Protein AF-0000000069256849 (afdb_homodimer)

Sequence (268 aa):
GRTSGHSKGQEEYTGTVTGHYQWGEKPPNKKAEPSLGHSIKDYAWSDGKRHVSIYITLPGLDAAEDRDLKLSFESREVAFAAKLKGEMHIFEARQLLHDISAVQLVRKKKASQVVLKLRKQDDSVPWSSLISVAGRTSGHSKGQEEYTGTVTGHYQWGEKPPNKKAEPSLGHSIKDYAWSDGKRHVSIYITLPGLDAAEDRDLKLSFESREVAFAAKLKGEMHIFEARQLLHDISAVQLVRKKKASQVVLKLRKQDDSVPWSSLISVA

pLDDT: mean 76.02, std 28.34, range [22.17, 98.56]

Organism: Polarella glacialis (NCBI:txid89957)

Foldseek 3Di:
DDDDPPPPPPPPPPVPVPPDPPPDDPPPVPPPPPPQAAEQDDWDWDDDDQDIDIGGDDPQPVVFDPVQWDWDDFQQKIKIWGQGPNGIYIYIDGRHVGTDDDDDDDDDDDDDDDDDDDDDPDPVDDDPDPDDPD/DDPPPDPPPPPPPPVPVPPDPPPDDPPPVPPPPPPQAAEQDDWDWDDDDQDIDIGGDDPQPVVFDPVQWDWDDFQQKIKIWGQGPNGIYIYIDGRHVGTDDDDDDDDDDDDDDDDDDDDDPDPVDDDPDPDDPD

InterPro domains:
  IPR007052 CS domain [PF04969] (42-120)
  IPR007052 CS domain [PS51203] (38-131)
  IPR008978 HSP20-like chaperone [G3DSA:2.60.40.790] (37-133)
  IPR008978 HSP20-like chaperone [SSF49764] (42-131)
  IPR052289 Calcyclin-binding ubiquitin ligase bridge [PTHR13164] (29-133)

Secondary structure (DSSP, 8-state):
-----------------------------------SSEE---EEEEE-SSEEEEEEE-TTGGG--GGGEEEEEETTEEEEEEEETTEEEEEEEESBSS-EEEEEEEEE-PPPEEEEEEEES-TTS--S-SB---/-----------------------------------SSEE---EEEEE-SSEEEEEEE-TTGGG--GGGEEEEEETTEEEEEEEETTEEEEEEEESBSS-EEEEEEEEE-PPPEEEEEEEES-TTS--S-SB---

Structure (mmCIF, N/CA/C/O backbone):
data_AF-0000000069256849-model_v1
#
loop_
_entity.id
_entity.type
_entity.pdbx_description
1 polymer 'CS domain-containing protein'
#
loop_
_atom_site.group_PDB
_atom_site.id
_atom_site.type_symbol
_atom_site.label_atom_id
_atom_site.label_alt_id
_atom_site.label_comp_id
_atom_site.label_asym_id
_atom_site.label_entity_id
_atom_site.label_seq_id
_atom_site.pdbx_PDB_ins_code
_atom_site.Cartn_x
_atom_site.Cartn_y
_atom_site.Cartn_z
_atom_site.occupancy
_atom_site.B_iso_or_equiv
_atom_site.auth_seq_id
_atom_site.auth_comp_id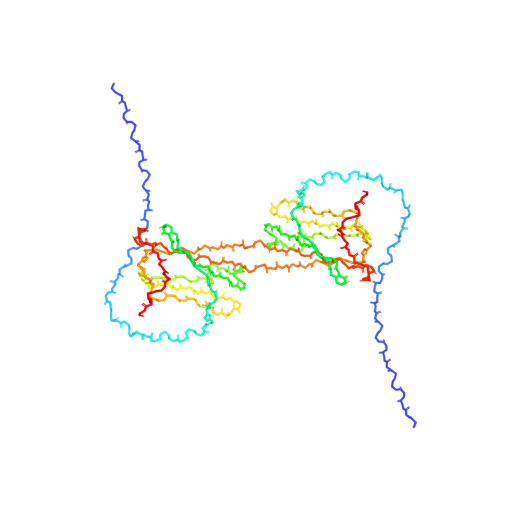
_atom_site.auth_asym_id
_atom_site.auth_atom_id
_atom_site.pdbx_PDB_model_num
ATOM 1 N N . GLY A 1 1 ? -54.688 -19.547 -31.578 1 22.17 1 GLY A N 1
ATOM 2 C CA . GLY A 1 1 ? -53.5 -20.234 -32 1 22.17 1 GLY A CA 1
ATOM 3 C C . GLY A 1 1 ? -52.219 -19.469 -31.703 1 22.17 1 GLY A C 1
ATOM 4 O O . GLY A 1 1 ? -51.938 -18.453 -32.344 1 22.17 1 GLY A O 1
ATOM 5 N N . ARG A 1 2 ? -51.688 -19.406 -30.438 1 29.75 2 ARG A N 1
ATOM 6 C CA . ARG A 1 2 ? -50.812 -18.422 -29.797 1 29.75 2 ARG 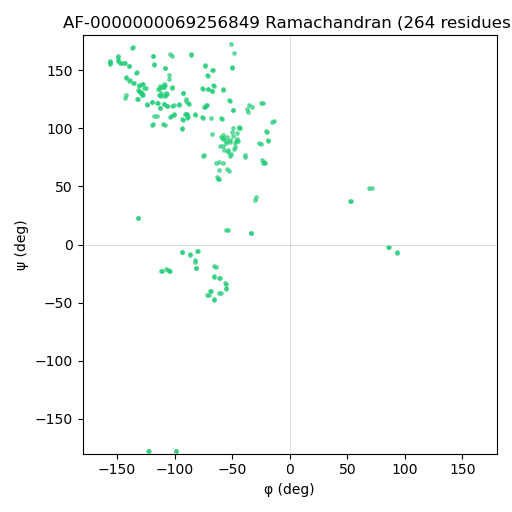A CA 1
ATOM 7 C C . ARG A 1 2 ? -49.406 -18.453 -30.406 1 29.75 2 ARG A C 1
ATOM 9 O O . ARG A 1 2 ? -48.812 -19.516 -30.547 1 29.75 2 ARG A O 1
ATOM 16 N N . THR A 1 3 ? -48.938 -17.453 -31.188 1 28.58 3 THR A N 1
ATOM 17 C CA . THR A 1 3 ? -47.719 -17.141 -31.906 1 28.58 3 THR A CA 1
ATOM 18 C C . THR A 1 3 ? -46.5 -17.297 -31 1 28.58 3 THR A C 1
ATOM 20 O O . THR A 1 3 ? -46.5 -16.781 -29.875 1 28.58 3 THR A O 1
ATOM 23 N N . SER A 1 4 ? -45.75 -18.453 -31 1 31.36 4 SER A N 1
ATOM 24 C CA . SER A 1 4 ? -44.594 -19 -30.297 1 31.36 4 SER A CA 1
ATOM 25 C C . SER A 1 4 ? -43.344 -18.125 -30.516 1 31.36 4 SER A C 1
ATOM 27 O O . SER A 1 4 ? -42.969 -17.844 -31.641 1 31.36 4 SER A O 1
ATOM 29 N N . GLY A 1 5 ? -43.094 -17.047 -29.75 1 28.02 5 GLY A N 1
ATOM 30 C CA . GLY A 1 5 ? -42.031 -16.062 -29.75 1 28.02 5 GLY A CA 1
ATOM 31 C C . GLY A 1 5 ? -40.656 -16.703 -29.719 1 28.02 5 GLY A C 1
ATOM 32 O O . GLY A 1 5 ? -40.344 -17.5 -28.828 1 28.02 5 GLY A O 1
ATOM 33 N N . HIS A 1 6 ? -40.062 -17 -30.828 1 31.55 6 HIS A N 1
ATOM 34 C CA . HIS A 1 6 ? -38.75 -17.625 -31.062 1 31.55 6 HIS A CA 1
ATOM 35 C C . HIS A 1 6 ? -37.656 -16.812 -30.422 1 31.55 6 HIS A C 1
ATOM 37 O O . HIS A 1 6 ? -37.5 -15.609 -30.672 1 31.55 6 HIS A O 1
ATOM 43 N N . SER A 1 7 ? -37.25 -17.047 -29.172 1 27.3 7 SER A N 1
ATOM 44 C CA . SER A 1 7 ? -36.219 -16.453 -28.359 1 27.3 7 SER A CA 1
ATOM 45 C C . SER A 1 7 ? -34.844 -16.578 -29.016 1 27.3 7 SER A C 1
ATOM 47 O O . SER A 1 7 ? -34.469 -17.672 -29.438 1 27.3 7 SER A O 1
ATOM 49 N N . LYS A 1 8 ? -34.375 -15.547 -29.781 1 26.97 8 LYS A N 1
ATOM 50 C CA . LYS A 1 8 ? -33.094 -15.406 -30.438 1 26.97 8 LYS A CA 1
ATOM 51 C C . LYS A 1 8 ? -31.953 -15.758 -29.469 1 26.97 8 LYS A C 1
ATOM 53 O O . LYS A 1 8 ? -31.797 -15.117 -28.438 1 26.97 8 LYS A O 1
ATOM 58 N N . GLY A 1 9 ? -31.5 -17.094 -29.312 1 24.05 9 GLY A N 1
ATOM 59 C CA . GLY A 1 9 ? -30.453 -17.672 -28.5 1 24.05 9 GLY A CA 1
ATOM 60 C C . GLY A 1 9 ? -29.094 -17.016 -28.734 1 24.05 9 GLY A C 1
ATOM 61 O O . GLY A 1 9 ? -28.703 -16.781 -29.875 1 24.05 9 GLY A O 1
ATOM 62 N N . GLN A 1 10 ? -28.703 -15.969 -27.938 1 26 10 GLN A N 1
ATOM 63 C CA . GLN A 1 10 ? -27.438 -15.242 -27.938 1 26 10 GLN A CA 1
ATOM 64 C C . GLN A 1 10 ? -26.25 -16.203 -27.984 1 26 10 GLN A C 1
ATOM 66 O O . GLN A 1 10 ? -26.141 -17.109 -27.141 1 26 10 GLN A O 1
ATOM 71 N N . GLU A 1 11 ? -25.734 -16.625 -29.156 1 25.55 11 GLU A N 1
ATOM 72 C CA . GLU A 1 11 ? -24.562 -17.438 -29.469 1 25.55 11 GLU A CA 1
ATOM 73 C C . GLU A 1 11 ? -23.328 -16.953 -28.719 1 25.55 11 GLU A C 1
ATOM 75 O O . GLU A 1 11 ? -22.938 -15.781 -28.828 1 25.55 11 GLU A O 1
ATOM 80 N N . GLU A 1 12 ? -23.094 -17.328 -27.422 1 24.45 12 GLU A N 1
ATOM 81 C CA . GLU A 1 12 ? -21.938 -17.125 -26.562 1 24.45 12 GLU A CA 1
ATOM 82 C C . GLU A 1 12 ? -20.656 -17.625 -27.234 1 24.45 12 GLU A C 1
ATOM 84 O O . GLU A 1 12 ? -20.562 -18.797 -27.594 1 24.45 12 GLU A O 1
ATOM 89 N N . TYR A 1 13 ? -20.047 -16.844 -28.172 1 24.72 13 TYR A N 1
ATOM 90 C CA . TYR A 1 13 ? -18.797 -17.188 -28.844 1 24.72 13 TYR A CA 1
ATOM 91 C C . TYR A 1 13 ? -17.719 -17.578 -27.828 1 24.72 13 TYR A C 1
ATOM 93 O O . TYR A 1 13 ? -17.359 -16.781 -26.953 1 24.72 13 TYR A O 1
ATOM 101 N N . THR A 1 14 ? -17.656 -18.812 -27.188 1 27.95 14 THR A N 1
ATOM 102 C CA . THR A 1 14 ? -16.656 -19.406 -26.328 1 27.95 14 THR A CA 1
ATOM 103 C C . THR A 1 14 ? -15.344 -19.609 -27.078 1 27.95 14 THR A C 1
ATOM 105 O O . THR A 1 14 ? -15.281 -20.391 -28.031 1 27.95 14 THR A O 1
ATOM 108 N N . GLY A 1 15 ? -14.594 -18.547 -27.422 1 25.25 15 GLY A N 1
ATOM 109 C CA . GLY A 1 15 ? -13.336 -18.672 -28.141 1 25.25 15 GLY A CA 1
ATOM 110 C C . GLY A 1 15 ? -12.359 -19.625 -27.484 1 25.25 15 GLY A C 1
ATOM 111 O O . GLY A 1 15 ? -11.75 -19.281 -26.469 1 25.25 15 GLY A O 1
ATOM 112 N N . THR A 1 16 ? -12.633 -20.922 -27.359 1 24.75 16 THR A N 1
ATOM 113 C CA . THR A 1 16 ? -11.758 -21.984 -26.859 1 24.75 16 THR A CA 1
ATOM 114 C C . THR A 1 16 ? -10.5 -22.078 -27.719 1 24.75 16 THR A C 1
ATOM 116 O O . THR A 1 16 ? -10.586 -22.219 -28.938 1 24.75 16 THR A O 1
ATOM 119 N N . VAL A 1 17 ? -9.367 -21.406 -27.422 1 24.19 17 VAL A N 1
ATOM 120 C CA . VAL A 1 17 ? -8.094 -21.484 -28.125 1 24.19 17 VAL A CA 1
ATOM 121 C C . VAL A 1 17 ? -7.598 -22.938 -28.141 1 24.19 17 VAL A C 1
ATOM 123 O O . VAL A 1 17 ? -7.41 -23.547 -27.094 1 24.19 17 VAL A O 1
ATOM 126 N N . THR A 1 18 ? -8.008 -23.828 -28.969 1 26.17 18 THR A N 1
ATOM 127 C CA . THR A 1 18 ? -7.617 -25.219 -29.219 1 26.17 18 THR A CA 1
ATOM 128 C C . THR A 1 18 ? -6.16 -25.297 -29.672 1 26.17 18 THR A C 1
ATOM 130 O O . THR A 1 18 ? -5.84 -24.953 -30.812 1 26.17 18 THR A O 1
ATOM 133 N N . GLY A 1 19 ? -5.168 -24.828 -29 1 25.45 19 GLY A N 1
ATOM 134 C CA . GLY A 1 19 ? -3.801 -24.969 -29.469 1 25.45 19 GLY A CA 1
ATOM 135 C C . GLY A 1 19 ? -3.377 -26.406 -29.672 1 25.45 19 GLY A C 1
ATOM 136 O O . GLY A 1 19 ? -3.865 -27.297 -28.969 1 25.45 19 GLY A O 1
ATOM 137 N N . HIS A 1 20 ? -3.24 -26.844 -30.891 1 26.45 20 HIS A N 1
ATOM 138 C CA . HIS A 1 20 ? -2.723 -28.125 -31.344 1 26.45 20 HIS A CA 1
ATOM 139 C C . HIS A 1 20 ? -1.445 -28.5 -30.609 1 26.45 20 HIS A C 1
ATOM 141 O O . HIS A 1 20 ? -0.511 -27.703 -30.516 1 26.45 20 HIS A O 1
ATOM 147 N N . TYR A 1 21 ? -1.547 -29.328 -29.516 1 28.06 21 TYR A N 1
ATOM 148 C CA . TYR A 1 21 ? -0.463 -29.906 -28.734 1 28.06 21 TYR A CA 1
ATOM 149 C C . TYR A 1 21 ? 0.409 -30.812 -29.594 1 28.06 21 TYR A C 1
ATOM 151 O O . TYR A 1 21 ? -0.038 -31.875 -30.031 1 28.06 21 TYR A O 1
ATOM 159 N N . GLN A 1 22 ? 1.134 -30.359 -30.625 1 28.83 22 GLN A N 1
ATOM 160 C CA . GLN A 1 22 ? 2.119 -31.25 -31.25 1 28.83 22 GLN A CA 1
ATOM 161 C C . GLN A 1 22 ? 3.008 -31.891 -30.188 1 28.83 22 GLN A C 1
ATOM 163 O O . GLN A 1 22 ? 3.436 -31.234 -29.234 1 28.83 22 GLN A O 1
ATOM 168 N N . TRP A 1 23 ? 3.016 -33.188 -29.969 1 31.94 23 TRP A N 1
ATOM 169 C CA . TRP A 1 23 ? 3.721 -34.188 -29.141 1 31.94 23 TRP A CA 1
ATOM 170 C C . TRP A 1 23 ? 5.23 -34.062 -29.344 1 31.94 23 TRP A C 1
ATOM 172 O O . TRP A 1 23 ? 5.965 -35.031 -29.094 1 31.94 23 TRP A O 1
ATOM 182 N N . GLY A 1 24 ? 5.828 -33 -29.969 1 30.67 24 GLY A N 1
ATOM 183 C CA . GLY A 1 24 ? 7.227 -33.031 -30.359 1 30.67 24 GLY A CA 1
ATOM 184 C C . GLY A 1 24 ? 8.156 -33.438 -29.234 1 30.67 24 GLY A C 1
ATOM 185 O O . GLY A 1 24 ? 7.734 -33.531 -28.078 1 30.67 24 GLY A O 1
ATOM 186 N N . GLU A 1 25 ? 9.516 -33.656 -29.578 1 36.19 25 GLU A N 1
ATOM 187 C CA . GLU A 1 25 ? 10.734 -34.031 -28.875 1 36.19 25 GLU A CA 1
ATOM 188 C C . GLU A 1 25 ? 10.797 -33.406 -27.484 1 36.19 25 GLU A C 1
ATOM 190 O O . GLU A 1 25 ? 10.32 -32.281 -27.281 1 36.19 25 GLU A O 1
ATOM 195 N N . LYS A 1 26 ? 10.789 -34.25 -26.5 1 34.41 26 LYS A N 1
ATOM 196 C CA . LYS A 1 26 ? 10.852 -33.812 -25.109 1 34.41 26 LYS A CA 1
ATOM 197 C C . LYS A 1 26 ? 11.82 -32.625 -24.953 1 34.41 26 LYS A C 1
ATOM 199 O O . LYS A 1 26 ? 13.008 -32.75 -25.266 1 34.41 26 LYS A O 1
ATOM 204 N N . PRO A 1 27 ? 11.602 -31.453 -25.281 1 35.16 27 PRO A N 1
ATOM 205 C CA . PRO A 1 27 ? 12.727 -30.531 -25.125 1 35.16 27 PRO A CA 1
ATOM 206 C C . PRO A 1 27 ? 13.586 -30.859 -23.906 1 35.16 27 PRO A C 1
ATOM 208 O O . PRO A 1 27 ? 13.094 -31.422 -22.922 1 35.16 27 PRO A O 1
ATOM 211 N N . PRO A 1 28 ? 14.961 -31.172 -24.078 1 35.31 28 PRO A N 1
ATOM 212 C CA . PRO A 1 28 ? 15.82 -31.359 -22.906 1 35.31 28 PRO A CA 1
ATOM 213 C C . PRO A 1 28 ? 15.312 -30.625 -21.688 1 35.31 28 PRO A C 1
ATOM 215 O O . PRO A 1 28 ? 14.586 -29.625 -21.812 1 35.31 28 PRO A O 1
ATOM 218 N N . ASN A 1 29 ? 15.039 -31.266 -20.578 1 36.91 29 ASN A N 1
ATOM 219 C CA . ASN A 1 29 ? 14.883 -30.594 -19.297 1 36.91 29 ASN A CA 1
ATOM 220 C C . ASN A 1 29 ? 15.734 -29.328 -19.219 1 36.91 29 ASN A C 1
ATOM 222 O O . ASN A 1 29 ? 16.938 -29.406 -18.984 1 36.91 29 ASN A O 1
ATOM 226 N N . LYS A 1 30 ? 15.891 -28.531 -20.25 1 34.09 30 LYS A N 1
ATOM 227 C CA . LYS A 1 30 ? 16.734 -27.359 -20.125 1 34.09 30 LYS A CA 1
ATOM 228 C C . LYS A 1 30 ? 16.797 -26.875 -18.672 1 34.09 30 LYS A C 1
ATOM 230 O O . LYS A 1 30 ? 15.766 -26.641 -18.047 1 34.09 30 LYS A O 1
ATOM 235 N N . LYS A 1 31 ? 17.734 -27.422 -17.859 1 36.34 31 LYS A N 1
ATOM 236 C CA . LYS A 1 31 ? 18.094 -26.75 -16.609 1 36.34 31 LYS A CA 1
ATOM 237 C C . LYS A 1 31 ? 17.672 -25.281 -16.641 1 36.34 31 LYS A C 1
ATOM 239 O O . LYS A 1 31 ? 18 -24.547 -17.578 1 36.34 31 LYS A O 1
ATOM 244 N N . ALA A 1 32 ? 16.469 -24.984 -16.219 1 37.84 32 ALA A N 1
ATOM 245 C CA . ALA A 1 32 ? 16.078 -23.578 -16.141 1 37.84 32 ALA A CA 1
ATOM 246 C C . ALA A 1 32 ? 17.312 -22.672 -16.031 1 37.84 32 ALA A C 1
ATOM 248 O O . ALA A 1 32 ? 18.172 -22.875 -15.156 1 37.84 32 ALA A O 1
ATOM 249 N N . GLU A 1 33 ? 18.156 -22.5 -17.078 1 40.03 33 GLU A N 1
ATOM 250 C CA . GLU A 1 33 ? 19.156 -21.453 -16.938 1 40.03 33 GLU A CA 1
ATOM 251 C C . GLU A 1 33 ? 18.828 -20.531 -15.766 1 40.03 33 GLU A C 1
ATOM 253 O O . GLU A 1 33 ? 17.656 -20.203 -15.539 1 40.03 33 GLU A O 1
ATOM 258 N N . PRO A 1 34 ? 19.531 -20.562 -14.586 1 43.31 34 PRO A N 1
ATOM 259 C CA . PRO A 1 34 ? 19.266 -19.594 -13.523 1 43.31 34 PRO A CA 1
ATOM 260 C C . PRO A 1 34 ? 18.594 -18.328 -14.047 1 43.31 34 PRO A C 1
ATOM 262 O O . PRO A 1 34 ? 19.109 -17.688 -14.977 1 43.31 34 PRO A O 1
ATOM 265 N N . SER A 1 35 ? 17.375 -18.375 -14.453 1 50.88 35 SER A N 1
ATOM 266 C CA . SER A 1 35 ? 16.734 -17.109 -14.805 1 50.88 35 SER A CA 1
ATOM 267 C C . SER A 1 35 ? 17.453 -15.938 -14.156 1 50.88 35 SER A C 1
ATOM 269 O O . SER A 1 35 ? 17.812 -15.992 -12.977 1 50.88 35 SER A O 1
ATOM 271 N N . LEU A 1 36 ? 18.328 -15.273 -14.852 1 64.88 36 LEU A N 1
ATOM 272 C CA . LEU A 1 36 ? 19.047 -14.039 -14.555 1 64.88 36 LEU A CA 1
ATOM 273 C C . LEU A 1 36 ? 18.188 -13.094 -13.727 1 64.88 36 LEU A C 1
ATOM 275 O O . LEU A 1 36 ? 18.594 -11.961 -13.445 1 64.88 36 LEU A O 1
ATOM 279 N N . GLY A 1 37 ? 17.047 -13.672 -13.273 1 82.69 37 GLY A N 1
ATOM 280 C CA . GLY A 1 37 ? 16.234 -12.758 -12.492 1 82.69 37 GLY A CA 1
ATOM 281 C C . GLY A 1 37 ? 16.312 -13.008 -11 1 82.69 37 GLY A C 1
ATOM 282 O O . GLY A 1 37 ? 17.047 -13.906 -10.555 1 82.69 37 GLY A O 1
ATOM 283 N N . HIS A 1 38 ? 15.898 -12.094 -10.195 1 91.81 38 HIS A N 1
ATOM 284 C CA . HIS A 1 38 ? 15.836 -12.195 -8.742 1 91.81 38 HIS A CA 1
ATOM 285 C C . HIS A 1 38 ? 14.672 -13.078 -8.305 1 91.81 38 HIS A C 1
ATOM 287 O O . HIS A 1 38 ? 13.523 -12.828 -8.672 1 91.81 38 HIS A O 1
ATOM 293 N N . SER A 1 39 ? 15.047 -14.164 -7.629 1 93.62 39 SER A N 1
ATOM 294 C CA . SER A 1 39 ? 13.992 -15.031 -7.117 1 93.62 39 SER A CA 1
ATOM 295 C C . SER A 1 39 ? 13.195 -14.352 -6.012 1 93.62 39 SER A C 1
ATOM 297 O O . SER A 1 39 ? 13.773 -13.719 -5.125 1 93.62 39 SER A O 1
ATOM 299 N N . ILE A 1 40 ? 11.914 -14.422 -6.109 1 94.25 40 ILE A N 1
ATOM 300 C CA . ILE A 1 40 ? 11.023 -13.914 -5.066 1 94.25 40 ILE A CA 1
ATOM 301 C C . ILE A 1 40 ? 10.883 -14.953 -3.961 1 94.25 40 ILE A C 1
ATOM 303 O O . ILE A 1 40 ? 10.312 -16.031 -4.176 1 94.25 40 ILE A O 1
ATOM 307 N N . LYS A 1 41 ? 11.414 -14.594 -2.861 1 91.44 41 LYS A N 1
ATOM 308 C CA . LYS A 1 41 ? 11.383 -15.539 -1.75 1 91.44 41 LYS A CA 1
ATOM 309 C C . LYS A 1 41 ? 10.352 -15.133 -0.705 1 91.44 41 LYS A C 1
ATOM 311 O O . LYS A 1 41 ? 9.922 -15.953 0.107 1 91.44 41 LYS A O 1
ATOM 316 N N . ASP A 1 42 ? 10.023 -13.875 -0.701 1 91.19 42 ASP A N 1
ATOM 317 C CA . ASP A 1 42 ? 9.062 -13.375 0.277 1 91.19 42 ASP A CA 1
ATOM 318 C C . ASP A 1 42 ? 7.645 -13.383 -0.29 1 91.19 42 ASP A C 1
ATOM 320 O O . ASP A 1 42 ? 7.293 -12.523 -1.104 1 91.19 42 ASP A O 1
ATOM 324 N N . TYR A 1 43 ? 6.941 -14.414 0.094 1 95.94 43 TYR A N 1
ATOM 325 C CA . TYR A 1 43 ? 5.539 -14.539 -0.282 1 95.94 43 TYR A CA 1
ATOM 326 C C . TYR A 1 43 ? 4.738 -15.227 0.82 1 95.94 43 TYR A C 1
ATOM 328 O O . TYR A 1 43 ? 5.309 -15.906 1.679 1 95.94 43 TYR A O 1
ATOM 336 N N . ALA A 1 44 ? 3.463 -14.977 0.822 1 96.06 44 ALA A N 1
ATOM 337 C CA . ALA A 1 44 ? 2.512 -15.68 1.679 1 96.06 44 ALA A CA 1
ATOM 338 C C . ALA A 1 44 ? 1.471 -16.422 0.848 1 96.06 44 ALA A C 1
ATOM 340 O O . ALA A 1 44 ? 1.336 -16.188 -0.354 1 96.06 44 ALA A O 1
ATOM 341 N N . TRP A 1 45 ? 0.798 -17.344 1.443 1 97.5 45 TRP A N 1
ATOM 342 C CA . TRP A 1 45 ? -0.271 -18.031 0.724 1 97.5 45 TRP A CA 1
ATOM 343 C C . TRP A 1 45 ? -1.38 -18.469 1.678 1 97.5 45 TRP A C 1
ATOM 345 O O . TRP A 1 45 ? -1.168 -18.547 2.891 1 97.5 45 TRP A O 1
ATOM 355 N N . SER A 1 46 ? -2.518 -18.734 1.112 1 97.88 46 SER A N 1
ATOM 356 C CA . SER A 1 46 ? -3.654 -19.25 1.874 1 97.88 46 SER A CA 1
ATOM 357 C C . SER A 1 46 ? -4.449 -20.266 1.069 1 97.88 46 SER A C 1
ATOM 359 O O . SER A 1 46 ? -4.383 -20.281 -0.162 1 97.88 46 SER A O 1
ATOM 361 N N . ASP A 1 47 ? -5.152 -21.125 1.794 1 97.81 47 ASP A N 1
ATOM 362 C CA . ASP A 1 47 ? -6.027 -22.141 1.208 1 97.81 47 ASP A CA 1
ATOM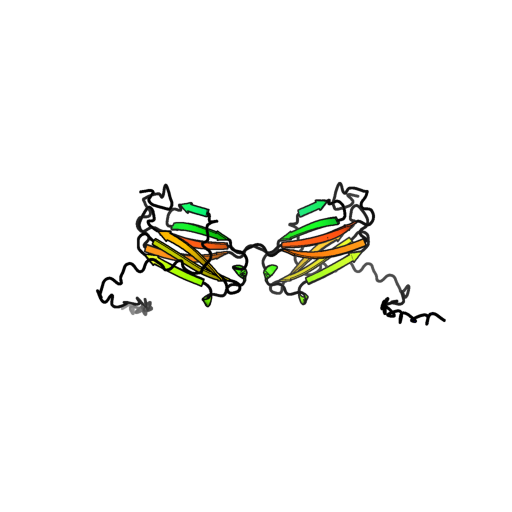 363 C C . ASP A 1 47 ? -7.492 -21.734 1.328 1 97.81 47 ASP A C 1
ATOM 365 O O . ASP A 1 47 ? -8.055 -21.734 2.426 1 97.81 47 ASP A O 1
ATOM 369 N N . GLY A 1 48 ? -8.039 -21.438 0.19 1 97.31 48 GL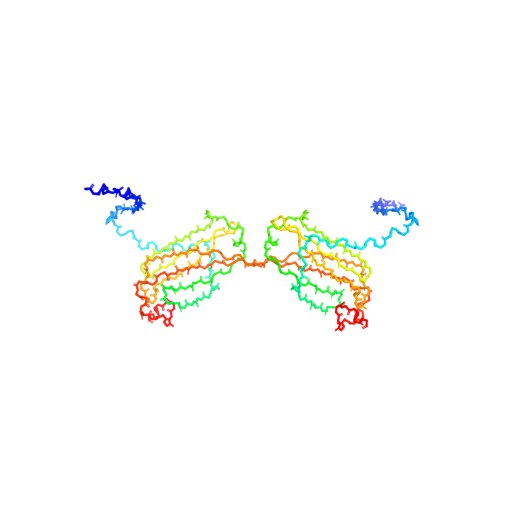Y A N 1
ATOM 370 C CA . GLY A 1 48 ? -9.477 -21.188 0.148 1 97.31 48 GLY A CA 1
ATOM 371 C C . GLY A 1 48 ? -10.273 -22.391 -0.321 1 97.31 48 GLY A C 1
ATOM 372 O O . GLY A 1 48 ? -9.703 -23.453 -0.599 1 97.31 48 GLY A O 1
ATOM 373 N N . LYS A 1 49 ? -11.602 -22.125 -0.407 1 96.62 49 LYS A N 1
ATOM 374 C CA . LYS A 1 49 ? -12.477 -23.203 -0.835 1 96.62 49 LYS A CA 1
ATOM 375 C C . LYS A 1 49 ? -12.203 -23.609 -2.281 1 96.62 49 LYS A C 1
ATOM 377 O O . LYS A 1 49 ? -11.969 -24.781 -2.576 1 96.62 49 LYS A O 1
ATOM 382 N N . ARG A 1 50 ? -12.117 -22.594 -3.193 1 97.94 50 ARG A N 1
ATOM 383 C CA . ARG A 1 50 ? -12 -22.875 -4.621 1 97.94 50 ARG A CA 1
ATOM 384 C C . ARG A 1 50 ? -10.586 -22.609 -5.121 1 97.94 50 ARG A C 1
ATOM 386 O O . ARG A 1 50 ? -10.18 -23.125 -6.168 1 97.94 50 ARG A O 1
ATOM 393 N N . HIS A 1 51 ? -9.906 -21.766 -4.344 1 98.5 51 HIS A N 1
ATOM 394 C CA . HIS A 1 51 ? -8.594 -21.328 -4.812 1 98.5 51 HIS A CA 1
ATOM 395 C C . HIS A 1 51 ? -7.551 -21.438 -3.705 1 98.5 51 HIS A C 1
ATOM 397 O O . HIS A 1 51 ? -7.871 -21.281 -2.523 1 98.5 51 HIS A O 1
ATOM 403 N N . VAL A 1 52 ? -6.324 -21.719 -4.148 1 98.5 52 VAL A N 1
ATOM 404 C CA . VAL A 1 52 ? -5.145 -21.359 -3.363 1 98.5 52 VAL A CA 1
ATOM 405 C C . VAL A 1 52 ? -4.629 -19.984 -3.795 1 98.5 52 VAL A C 1
ATOM 407 O O . VAL A 1 52 ? -4.457 -19.734 -4.988 1 98.5 52 VAL A O 1
ATOM 410 N N . SER A 1 53 ? -4.398 -19.125 -2.832 1 98.25 53 SER A N 1
ATOM 411 C CA . SER A 1 53 ? -3.959 -17.766 -3.164 1 98.25 53 SER A CA 1
ATOM 412 C C . SER A 1 53 ? -2.527 -17.531 -2.699 1 98.25 53 SER A C 1
ATOM 414 O O . SER A 1 53 ? -2.191 -17.781 -1.543 1 98.25 53 SER A O 1
ATOM 416 N N . ILE A 1 54 ? -1.689 -17.047 -3.633 1 98.25 54 ILE A N 1
ATOM 417 C CA . ILE A 1 54 ? -0.319 -16.656 -3.32 1 98.25 54 ILE A CA 1
ATOM 418 C C . ILE A 1 54 ? -0.192 -15.141 -3.377 1 98.25 54 ILE A C 1
ATOM 420 O O . ILE A 1 54 ? -0.571 -14.516 -4.371 1 98.25 54 ILE A O 1
ATOM 424 N N . TYR A 1 55 ? 0.352 -14.641 -2.301 1 96.31 55 TYR A N 1
ATOM 425 C CA . TYR A 1 55 ? 0.482 -13.195 -2.16 1 96.31 55 TYR A CA 1
ATOM 426 C C . TYR A 1 55 ? 1.931 -12.758 -2.336 1 96.31 55 TYR A C 1
ATOM 428 O O . TYR A 1 55 ? 2.807 -13.164 -1.568 1 96.31 55 TYR A O 1
ATOM 436 N N . ILE A 1 56 ? 2.104 -11.914 -3.377 1 94.88 56 ILE A N 1
ATOM 437 C CA . ILE A 1 56 ? 3.443 -11.414 -3.66 1 94.88 56 ILE A CA 1
ATOM 438 C C . ILE A 1 56 ? 3.453 -9.891 -3.559 1 94.88 56 ILE A C 1
ATOM 440 O O . ILE A 1 56 ? 2.652 -9.211 -4.211 1 94.88 56 ILE A O 1
ATOM 444 N N . THR A 1 57 ? 4.277 -9.438 -2.729 1 89.81 57 THR A N 1
ATOM 445 C CA . THR A 1 57 ? 4.469 -7.996 -2.576 1 89.81 57 THR A CA 1
ATOM 446 C C . THR A 1 57 ? 5.859 -7.586 -3.051 1 89.81 57 THR A C 1
ATOM 448 O O . THR A 1 57 ? 6.867 -8.07 -2.527 1 89.81 57 THR A O 1
ATOM 451 N N . LEU A 1 58 ? 5.887 -6.758 -4.082 1 84.44 58 LEU A N 1
ATOM 452 C CA . LEU A 1 58 ? 7.152 -6.277 -4.629 1 84.44 58 LEU A CA 1
ATOM 453 C C . LEU A 1 58 ? 7.133 -4.762 -4.793 1 84.44 58 LEU A C 1
ATOM 455 O O . LEU A 1 58 ? 6.141 -4.195 -5.262 1 84.44 58 LEU A O 1
ATOM 459 N N . PRO A 1 59 ? 8.188 -4.23 -4.41 1 80.12 59 PRO A N 1
ATOM 460 C CA . PRO A 1 59 ? 8.281 -2.809 -4.758 1 80.12 59 PRO A CA 1
ATOM 461 C C . PRO A 1 59 ? 8.172 -2.561 -6.262 1 80.12 59 PRO A C 1
ATOM 463 O O . PRO A 1 59 ? 8.727 -3.326 -7.059 1 80.12 59 PRO A O 1
ATOM 466 N N . GLY A 1 60 ? 7.359 -1.58 -6.711 1 78.38 60 GLY A N 1
ATOM 467 C CA . GLY A 1 60 ? 7.277 -1.194 -8.109 1 78.38 60 GLY A CA 1
ATOM 468 C C . GLY A 1 60 ? 6.18 -1.913 -8.867 1 78.38 60 GLY A C 1
ATOM 469 O O . GLY A 1 60 ? 5.887 -1.579 -10.016 1 78.38 60 GLY A O 1
ATOM 470 N N . LEU A 1 61 ? 5.566 -2.861 -8.188 1 84.56 61 LEU A N 1
ATOM 471 C CA . LEU A 1 61 ? 4.516 -3.621 -8.852 1 84.56 61 LEU A CA 1
ATOM 472 C C . LEU A 1 61 ? 3.375 -2.707 -9.281 1 84.56 61 LEU A C 1
ATOM 474 O O . LEU A 1 61 ? 2.723 -2.959 -10.297 1 84.56 61 LEU A O 1
ATOM 478 N N . ASP A 1 62 ? 3.254 -1.705 -8.547 1 76.75 62 ASP A N 1
ATOM 479 C CA . ASP A 1 62 ? 2.172 -0.771 -8.836 1 76.75 62 ASP A CA 1
ATOM 480 C C . ASP A 1 62 ? 2.389 -0.081 -10.18 1 76.75 62 ASP A C 1
ATOM 482 O O . ASP A 1 62 ? 1.428 0.287 -10.859 1 76.75 62 ASP A O 1
ATOM 486 N N . ALA A 1 63 ? 3.582 0.029 -10.539 1 75.94 63 ALA A N 1
ATOM 487 C CA . ALA A 1 63 ? 3.912 0.748 -11.766 1 75.94 63 ALA A CA 1
ATOM 488 C C . ALA A 1 63 ? 4.016 -0.209 -12.945 1 75.94 63 ALA A C 1
ATOM 490 O O . ALA A 1 63 ? 4.145 0.226 -14.094 1 75.94 63 ALA A O 1
ATOM 491 N N . ALA A 1 64 ? 3.924 -1.482 -12.664 1 84.44 64 ALA A N 1
ATOM 492 C CA . ALA A 1 64 ? 4.117 -2.469 -13.719 1 84.44 64 ALA A CA 1
ATOM 493 C C . ALA A 1 64 ? 2.939 -2.471 -14.695 1 84.44 64 ALA A C 1
ATOM 495 O O . ALA A 1 64 ? 1.786 -2.336 -14.281 1 84.44 64 ALA A O 1
ATOM 496 N N . GLU A 1 65 ? 3.234 -2.477 -15.906 1 88.12 65 GLU A N 1
ATOM 497 C CA . GLU A 1 65 ? 2.209 -2.682 -16.922 1 88.12 65 GLU A CA 1
ATOM 498 C C . GLU A 1 65 ? 1.969 -4.168 -17.172 1 88.12 65 GLU A C 1
ATOM 500 O O . GLU A 1 65 ? 2.783 -5.008 -16.797 1 88.12 65 GLU A O 1
ATOM 505 N N . ASP A 1 66 ? 0.82 -4.488 -17.828 1 88.12 66 ASP A N 1
ATOM 506 C CA . ASP A 1 66 ? 0.479 -5.879 -18.094 1 88.12 66 ASP A CA 1
ATOM 507 C C . ASP A 1 66 ? 1.601 -6.582 -18.859 1 88.12 66 ASP A C 1
ATOM 509 O O . ASP A 1 66 ? 1.862 -7.766 -18.625 1 88.12 66 ASP A O 1
ATOM 513 N N . ARG A 1 67 ? 2.176 -5.867 -19.719 1 92.81 67 ARG A N 1
ATOM 514 C CA . ARG A 1 67 ? 3.227 -6.465 -20.531 1 92.81 67 ARG A CA 1
ATOM 515 C C . ARG A 1 67 ? 4.43 -6.852 -19.688 1 92.81 67 ARG A C 1
ATOM 517 O O . ARG A 1 67 ? 5.27 -7.645 -20.109 1 92.81 67 ARG A O 1
ATOM 524 N N . ASP A 1 68 ? 4.547 -6.273 -18.469 1 94 68 ASP A N 1
ATOM 525 C CA . ASP A 1 68 ? 5.684 -6.52 -17.578 1 94 68 ASP A CA 1
ATOM 526 C C . ASP A 1 68 ? 5.449 -7.762 -16.719 1 94 68 ASP A C 1
ATOM 528 O O . ASP A 1 68 ? 6.348 -8.195 -16 1 94 68 ASP A O 1
ATOM 532 N N . LEU A 1 69 ? 4.25 -8.273 -16.797 1 95.19 69 LEU A N 1
ATOM 533 C CA . LEU A 1 69 ? 3.859 -9.398 -15.945 1 95.19 69 LEU A CA 1
ATOM 534 C C . LEU A 1 69 ? 3.617 -10.641 -16.781 1 95.19 69 LEU A C 1
ATOM 536 O O . LEU A 1 69 ? 2.947 -10.578 -17.828 1 95.19 69 LEU A O 1
ATOM 540 N N . LYS A 1 70 ? 4.219 -11.703 -16.406 1 95.38 70 LYS A N 1
ATOM 541 C CA . LYS A 1 70 ? 4.02 -12.984 -17.062 1 95.38 70 LYS A CA 1
ATOM 542 C C . LYS A 1 70 ? 3.6 -14.062 -16.078 1 95.38 70 LYS A C 1
ATOM 544 O O . LYS A 1 70 ? 4.145 -14.148 -14.969 1 95.38 70 LYS A O 1
ATOM 549 N N . LEU A 1 71 ? 2.623 -14.805 -16.469 1 97.12 71 LEU A N 1
ATOM 550 C CA . LEU A 1 71 ? 2.088 -15.891 -15.656 1 97.12 71 LEU A CA 1
ATOM 551 C C . LEU A 1 71 ? 2.014 -17.188 -16.469 1 97.12 71 LEU A C 1
ATOM 553 O O . LEU A 1 71 ? 1.609 -17.172 -17.625 1 97.12 71 LEU A O 1
ATOM 557 N N . SER A 1 72 ? 2.514 -18.234 -15.914 1 97.56 72 SER A N 1
ATOM 558 C CA . SER A 1 72 ? 2.385 -19.562 -16.516 1 97.56 72 SER A CA 1
ATOM 559 C C . SER A 1 72 ? 2.102 -20.625 -15.461 1 97.56 72 SER A C 1
ATOM 561 O O . SER A 1 72 ? 2.426 -20.438 -14.289 1 97.56 72 SER A O 1
ATOM 563 N N . PHE A 1 73 ? 1.42 -21.734 -15.938 1 97.88 73 PHE A N 1
ATOM 564 C CA . PHE A 1 73 ? 1.178 -22.812 -14.984 1 97.88 73 PHE A CA 1
ATOM 565 C C . PHE A 1 73 ? 0.982 -24.141 -15.703 1 97.88 73 PHE A C 1
ATOM 567 O O . PHE A 1 73 ? 0.755 -24.172 -16.922 1 97.88 73 PHE A O 1
ATOM 574 N N . GLU A 1 74 ? 1.247 -25.172 -14.992 1 97.38 74 GLU A N 1
ATOM 575 C CA . GLU A 1 74 ? 0.83 -26.531 -15.266 1 97.38 74 GLU A CA 1
ATOM 576 C C . GLU A 1 74 ? 0.041 -27.109 -14.094 1 97.38 74 GLU A C 1
ATOM 578 O O . GLU A 1 74 ? -0.258 -26.406 -13.125 1 97.38 74 GLU A O 1
ATOM 583 N N . SER A 1 75 ? -0.339 -28.344 -14.211 1 97.38 75 SER A N 1
ATOM 584 C CA . SER A 1 75 ? -1.238 -28.953 -13.234 1 97.38 75 SER A CA 1
ATOM 585 C C . SER A 1 75 ? -0.676 -28.828 -11.82 1 97.38 75 SER A C 1
ATOM 587 O O . SER A 1 75 ? -1.426 -28.625 -10.859 1 97.38 75 SER A O 1
ATOM 589 N N . ARG A 1 76 ? 0.671 -28.891 -11.656 1 97.94 76 ARG A N 1
ATOM 590 C CA . ARG A 1 76 ? 1.264 -28.875 -10.32 1 97.94 76 ARG A CA 1
ATOM 591 C C . ARG A 1 76 ? 2.404 -27.859 -10.242 1 97.94 76 ARG A C 1
ATOM 593 O O . ARG A 1 76 ? 3.359 -28.047 -9.484 1 97.94 76 ARG A O 1
ATOM 600 N N . GLU A 1 77 ? 2.387 -26.906 -11.102 1 97.88 77 GLU A N 1
ATOM 601 C CA . GLU A 1 77 ? 3.41 -25.875 -11.141 1 97.88 77 GLU A CA 1
ATOM 602 C C . GLU A 1 77 ? 2.803 -24.516 -11.484 1 97.88 77 GLU A C 1
ATOM 604 O O . GLU A 1 77 ? 1.878 -24.438 -12.289 1 97.88 77 GLU A O 1
ATOM 609 N N . VAL A 1 78 ? 3.33 -23.469 -10.859 1 98 78 VAL A N 1
ATOM 610 C CA . VAL A 1 78 ? 2.971 -22.109 -11.234 1 98 78 VAL A CA 1
ATOM 611 C C . VAL A 1 78 ? 4.215 -21.219 -11.227 1 98 78 VAL A C 1
ATOM 613 O O . VAL A 1 78 ? 5.109 -21.406 -10.391 1 98 78 VAL A O 1
ATOM 616 N N . ALA A 1 79 ? 4.254 -20.328 -12.203 1 97.19 79 ALA A N 1
ATOM 617 C CA . ALA A 1 79 ? 5.359 -19.375 -12.289 1 97.19 79 ALA A CA 1
ATOM 618 C C . ALA A 1 79 ? 4.855 -17.969 -12.609 1 97.19 79 ALA A C 1
ATOM 620 O O . ALA A 1 79 ? 3.932 -17.812 -13.414 1 97.19 79 ALA A O 1
ATOM 621 N N . PHE A 1 80 ? 5.465 -17 -11.938 1 97.44 80 PHE A N 1
ATOM 622 C CA . PHE A 1 80 ? 5.18 -15.586 -12.141 1 97.44 80 PHE A CA 1
ATOM 623 C C . PHE A 1 80 ? 6.469 -14.797 -12.352 1 97.44 80 PHE A C 1
ATOM 625 O O . PHE A 1 80 ? 7.453 -15.008 -11.633 1 97.44 80 PHE A O 1
ATOM 632 N N . ALA A 1 81 ? 6.434 -14 -13.383 1 96.19 81 ALA A N 1
ATOM 633 C CA . ALA A 1 81 ? 7.582 -13.141 -13.641 1 96.19 81 ALA A CA 1
ATOM 634 C C . ALA A 1 81 ? 7.152 -11.688 -13.82 1 96.19 81 ALA A C 1
ATOM 636 O O . ALA A 1 81 ? 6.133 -11.406 -14.453 1 96.19 81 ALA A O 1
ATOM 637 N N . ALA A 1 82 ? 7.926 -10.82 -13.242 1 95.56 82 ALA A N 1
ATOM 638 C CA . ALA A 1 82 ? 7.68 -9.383 -13.367 1 95.56 82 ALA A CA 1
ATOM 639 C C . ALA A 1 82 ? 8.969 -8.633 -13.711 1 95.56 82 ALA A C 1
ATOM 641 O O . ALA A 1 82 ? 9.992 -8.82 -13.047 1 95.56 82 ALA A O 1
ATOM 642 N N . LYS A 1 83 ? 8.922 -7.918 -14.742 1 94.38 83 LYS A N 1
ATOM 643 C CA . LYS A 1 83 ? 10.016 -7.004 -15.062 1 94.38 83 LYS A CA 1
ATOM 644 C C . LYS A 1 83 ? 9.789 -5.641 -14.414 1 94.38 83 LYS A C 1
ATOM 646 O O . LYS A 1 83 ? 8.898 -4.891 -14.82 1 94.38 83 LYS A O 1
ATOM 651 N N . LEU A 1 84 ? 10.641 -5.375 -13.375 1 89.5 84 LEU A N 1
ATOM 652 C CA . LEU A 1 84 ? 10.508 -4.133 -12.625 1 89.5 84 LEU A CA 1
ATOM 653 C C . LEU A 1 84 ? 11.82 -3.35 -12.641 1 89.5 84 LEU A C 1
ATOM 655 O O . LEU A 1 84 ? 12.867 -3.873 -12.25 1 89.5 84 LEU A O 1
ATOM 659 N N . LYS A 1 85 ? 11.711 -2.125 -13.195 1 87.12 85 LYS A N 1
ATOM 660 C CA . LYS A 1 85 ? 12.883 -1.255 -13.281 1 87.12 85 LYS A CA 1
ATOM 661 C C . LYS A 1 85 ? 14.047 -1.967 -13.961 1 87.12 85 LYS A C 1
ATOM 663 O O . LYS A 1 85 ? 15.18 -1.94 -13.461 1 87.12 85 LYS A O 1
ATOM 668 N N . GLY A 1 86 ? 13.656 -2.699 -14.906 1 87.88 86 GLY A N 1
ATOM 669 C CA . GLY A 1 86 ? 14.648 -3.346 -15.758 1 87.88 86 GLY A CA 1
ATOM 670 C C . GLY A 1 86 ? 15.141 -4.668 -15.195 1 87.88 86 GLY A C 1
ATOM 671 O O . GLY A 1 86 ? 15.969 -5.34 -15.812 1 87.88 86 GLY A O 1
ATOM 672 N N . GLU A 1 87 ? 14.648 -5.059 -13.984 1 91.81 87 GLU A N 1
ATOM 673 C CA . GLU A 1 87 ? 15.07 -6.305 -13.352 1 91.81 87 GLU A CA 1
ATOM 674 C C . GLU A 1 87 ? 13.945 -7.34 -13.367 1 91.81 87 GLU A C 1
ATOM 676 O O . GLU A 1 87 ? 12.781 -7.004 -13.125 1 91.81 87 GLU A O 1
ATOM 681 N N . MET A 1 88 ? 14.359 -8.531 -13.664 1 94.25 88 MET A N 1
ATOM 682 C CA . MET A 1 88 ? 13.391 -9.625 -13.68 1 94.25 88 MET A CA 1
ATOM 683 C C . MET A 1 88 ? 13.266 -10.25 -12.289 1 94.25 88 MET A C 1
ATOM 685 O O . MET A 1 88 ? 14.273 -10.609 -11.672 1 94.25 88 MET A O 1
ATOM 689 N N . HIS A 1 89 ? 12.062 -10.234 -11.766 1 95.56 89 HIS A N 1
ATOM 690 C CA . HIS A 1 89 ? 11.719 -10.922 -10.531 1 95.56 89 HIS A CA 1
ATOM 691 C C . HIS A 1 89 ? 10.867 -12.156 -10.805 1 95.56 89 HIS A C 1
ATOM 693 O O . HIS A 1 89 ? 9.867 -12.078 -11.516 1 95.56 89 HIS A O 1
ATOM 699 N N . ILE A 1 90 ? 11.297 -13.32 -10.195 1 95.56 90 ILE A N 1
ATOM 700 C CA . ILE A 1 90 ? 10.648 -14.57 -10.578 1 95.56 90 ILE A CA 1
ATOM 701 C C . ILE A 1 90 ? 10.172 -15.312 -9.336 1 95.56 90 ILE A C 1
ATOM 703 O O . ILE A 1 90 ? 10.914 -15.445 -8.359 1 95.56 90 ILE A O 1
ATOM 707 N N . PHE A 1 91 ? 8.977 -15.664 -9.375 1 96.62 91 PHE A N 1
ATOM 708 C CA . PHE A 1 91 ? 8.422 -16.625 -8.438 1 96.62 91 PHE A CA 1
ATOM 709 C C . PHE A 1 91 ? 8.094 -17.938 -9.141 1 96.62 91 PHE A C 1
ATOM 711 O O . PHE A 1 91 ? 7.492 -17.938 -10.219 1 96.62 91 PHE A O 1
ATOM 718 N N . GLU A 1 92 ? 8.492 -19.016 -8.453 1 96.44 92 GLU A N 1
ATOM 719 C CA . GLU A 1 92 ? 8.141 -20.328 -8.961 1 96.44 92 GLU A CA 1
ATOM 720 C C . GLU A 1 92 ? 7.801 -21.281 -7.824 1 96.44 92 GLU A C 1
ATOM 722 O O . GLU A 1 92 ? 8.539 -21.375 -6.84 1 96.44 92 GLU A O 1
ATOM 727 N N . ALA A 1 93 ? 6.719 -21.875 -7.938 1 96.44 93 ALA A N 1
ATOM 728 C CA . ALA A 1 93 ? 6.355 -23.016 -7.102 1 96.44 93 ALA A CA 1
ATOM 729 C C . ALA A 1 93 ? 6.156 -24.266 -7.945 1 96.44 93 ALA A C 1
ATOM 731 O O . ALA A 1 93 ? 5.211 -24.359 -8.734 1 96.44 93 ALA A O 1
ATOM 732 N N . ARG A 1 94 ? 7.156 -25.109 -7.676 1 93.69 94 ARG A N 1
ATOM 733 C CA . ARG A 1 94 ? 7.105 -26.391 -8.367 1 93.69 94 ARG A CA 1
ATOM 734 C C . ARG A 1 94 ? 6.66 -27.5 -7.426 1 93.69 94 ARG A C 1
ATOM 736 O O . ARG A 1 94 ? 6.793 -27.391 -6.207 1 93.69 94 ARG A O 1
ATOM 743 N N . GLN A 1 95 ? 5.934 -28.453 -7.949 1 95.88 95 GLN A N 1
ATOM 744 C CA . GLN A 1 95 ? 5.438 -29.578 -7.168 1 95.88 95 GLN A CA 1
ATOM 745 C C . GLN A 1 95 ? 4.375 -29.141 -6.168 1 95.88 95 GLN A C 1
ATOM 747 O O . GLN A 1 95 ? 4.465 -29.453 -4.98 1 95.88 95 GLN A O 1
ATOM 752 N N . LEU A 1 96 ? 3.451 -28.422 -6.551 1 98.25 96 LEU A N 1
ATOM 753 C CA . LEU A 1 96 ? 2.316 -28.062 -5.711 1 98.25 96 LEU A CA 1
ATOM 754 C C . LEU A 1 96 ? 1.699 -29.297 -5.062 1 98.25 96 LEU A C 1
ATOM 756 O O . LEU A 1 96 ? 1.797 -30.406 -5.605 1 98.25 96 LEU A O 1
ATOM 760 N N . LEU A 1 97 ? 1.077 -29.109 -3.922 1 98.12 97 LEU A N 1
ATOM 761 C CA . LEU A 1 97 ? 0.532 -30.234 -3.164 1 98.12 97 LEU A CA 1
ATOM 762 C C . LEU A 1 97 ? -0.523 -30.969 -3.977 1 98.12 97 LEU A C 1
ATOM 764 O O . LEU A 1 97 ? -0.584 -32.219 -3.945 1 98.12 97 LEU A O 1
ATOM 768 N N . HIS A 1 98 ? -1.394 -30.219 -4.688 1 98.25 98 HIS A N 1
ATOM 769 C CA . HIS A 1 98 ? -2.443 -30.797 -5.52 1 98.25 98 HIS A CA 1
ATOM 770 C C . HIS A 1 98 ? -2.539 -30.078 -6.863 1 98.25 98 HIS A C 1
ATOM 772 O O . HIS A 1 98 ? -1.909 -29.047 -7.062 1 98.25 98 HIS A O 1
ATOM 778 N N . ASP A 1 99 ? -3.301 -30.672 -7.738 1 98.38 99 ASP A N 1
ATOM 779 C CA . ASP A 1 99 ? -3.441 -30.141 -9.094 1 98.38 99 ASP A CA 1
ATOM 780 C C . ASP A 1 99 ? -4.258 -28.859 -9.109 1 98.38 99 ASP A C 1
ATOM 782 O O . ASP A 1 99 ? -5.242 -28.734 -8.375 1 98.38 99 ASP A O 1
ATOM 786 N N . ILE A 1 100 ? -3.887 -27.953 -10.016 1 98.56 100 ILE A N 1
ATOM 787 C CA . ILE A 1 100 ? -4.668 -26.75 -10.281 1 98.56 100 ILE A CA 1
ATOM 788 C C . ILE A 1 100 ? -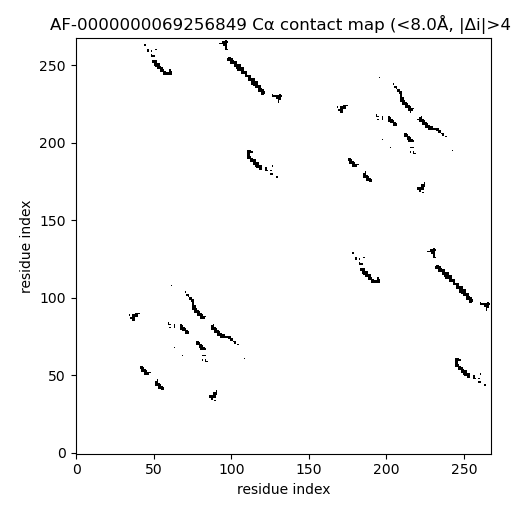5.145 -26.75 -11.734 1 98.56 100 ILE A C 1
ATOM 790 O O . ILE A 1 100 ? -4.543 -27.406 -12.594 1 98.56 100 ILE A O 1
ATOM 794 N N . SER A 1 101 ? -6.242 -26.047 -12.023 1 98.44 101 SER A N 1
ATOM 795 C CA . SER A 1 101 ? -6.816 -26.062 -13.367 1 98.44 101 SER A CA 1
ATOM 796 C C . SER A 1 101 ? -6.668 -24.719 -14.047 1 98.44 101 SER A C 1
ATOM 798 O O . SER A 1 101 ? -6.773 -24.609 -15.273 1 98.44 101 SER A O 1
ATOM 800 N N . ALA A 1 102 ? -6.523 -23.672 -13.344 1 98.06 102 ALA A N 1
ATOM 801 C CA . ALA A 1 102 ? -6.391 -22.312 -13.875 1 98.06 102 ALA A CA 1
ATOM 802 C C . ALA A 1 102 ? -5.668 -21.406 -12.883 1 98.06 102 ALA A C 1
ATOM 804 O O . ALA A 1 102 ? -5.594 -21.703 -11.695 1 98.06 102 ALA A O 1
ATOM 805 N N . VAL A 1 103 ? -5.086 -20.328 -13.375 1 97.12 103 VAL A N 1
ATOM 806 C CA . VAL A 1 103 ? -4.477 -19.297 -12.523 1 97.12 103 VAL A CA 1
ATOM 807 C C . VAL A 1 103 ? -4.957 -17.922 -12.961 1 97.12 103 VAL A C 1
ATOM 809 O O . VAL A 1 103 ? -5.031 -17.625 -14.156 1 97.12 103 VAL A O 1
ATOM 812 N N . GLN A 1 104 ? -5.344 -17.172 -11.984 1 96.12 104 GLN A N 1
ATOM 813 C CA . GLN A 1 104 ? -5.695 -15.781 -12.203 1 96.12 104 GLN A CA 1
ATOM 814 C C . GLN A 1 104 ? -4.723 -14.844 -11.484 1 96.12 104 GLN A C 1
ATOM 816 O O . GLN A 1 104 ? -4.309 -15.125 -10.359 1 96.12 104 GLN A O 1
ATOM 821 N N . LEU A 1 105 ? -4.281 -13.836 -12.18 1 94.12 105 LEU A N 1
ATOM 822 C CA . LEU A 1 105 ? -3.473 -12.797 -11.555 1 94.12 105 LEU A CA 1
ATOM 823 C C . LEU A 1 105 ? -4.34 -11.609 -11.148 1 94.12 105 LEU A C 1
ATOM 825 O O . LEU A 1 105 ? -5.074 -11.055 -11.977 1 94.12 105 LEU A O 1
ATOM 829 N N . VAL A 1 106 ? -4.352 -11.305 -9.859 1 89.94 106 VAL A N 1
ATOM 830 C CA . VAL A 1 106 ? -5.109 -10.18 -9.336 1 89.94 106 VAL A CA 1
ATOM 831 C C . VAL A 1 106 ? -4.152 -9.125 -8.773 1 89.94 106 VAL A C 1
ATOM 833 O O . VAL A 1 106 ? -3.289 -9.438 -7.953 1 89.94 106 VAL A O 1
ATOM 836 N N . ARG A 1 107 ? -4.242 -7.945 -9.312 1 86.81 107 ARG A N 1
ATOM 837 C CA . ARG A 1 107 ? -3.443 -6.848 -8.781 1 86.81 107 ARG A CA 1
ATOM 838 C C . ARG A 1 107 ? -4.199 -6.098 -7.691 1 86.81 107 ARG A C 1
ATOM 840 O O . ARG A 1 107 ? -5.359 -5.719 -7.879 1 86.81 107 ARG A O 1
ATOM 847 N N . LYS A 1 108 ? -3.555 -6.047 -6.539 1 77.06 108 LYS A N 1
ATOM 848 C CA . LYS A 1 108 ? -4.133 -5.297 -5.43 1 77.06 108 LYS A CA 1
ATOM 849 C C . LYS A 1 108 ? -3.354 -4.012 -5.164 1 77.06 108 LYS A C 1
ATOM 851 O O . LYS A 1 108 ? -2.178 -4.059 -4.801 1 77.06 108 LYS A O 1
ATOM 856 N N . LYS A 1 109 ? -3.922 -2.99 -5.598 1 67.69 109 LYS A N 1
ATOM 857 C CA . LYS A 1 109 ? -3.309 -1.701 -5.289 1 67.69 109 LYS A CA 1
ATOM 858 C C . LYS A 1 109 ? -3.562 -1.303 -3.84 1 67.69 109 LYS A C 1
ATOM 860 O O . LYS A 1 109 ? -4.699 -1.34 -3.369 1 67.69 109 LYS A O 1
ATOM 865 N N . LYS A 1 110 ? -2.391 -1.381 -3.062 1 65.25 110 LYS A N 1
ATOM 866 C CA . LYS A 1 110 ? -2.592 -0.896 -1.701 1 65.25 110 LYS A CA 1
ATOM 867 C C . LYS A 1 110 ? -2.664 0.628 -1.665 1 65.25 110 LYS A C 1
ATOM 869 O O . LYS A 1 110 ? -2.104 1.302 -2.531 1 65.25 110 LYS A O 1
ATOM 874 N N . ALA A 1 111 ? -3.551 1.178 -1.012 1 65.75 111 ALA A N 1
ATOM 875 C CA . ALA A 1 111 ? -3.711 2.623 -0.873 1 65.75 111 ALA A CA 1
ATOM 876 C C . ALA A 1 111 ? -2.406 3.279 -0.427 1 65.75 111 ALA A C 1
ATOM 878 O O . ALA A 1 111 ? -1.755 2.807 0.507 1 65.75 111 ALA A O 1
ATOM 879 N N . SER A 1 112 ? -1.958 4.203 -1.196 1 75.38 112 SER A N 1
ATOM 880 C CA . SER A 1 112 ? -0.794 5.016 -0.851 1 75.38 112 SER A CA 1
ATOM 881 C C . SER A 1 112 ? -1.079 5.906 0.351 1 75.38 112 SER A C 1
ATOM 883 O O . SER A 1 112 ? -2.236 6.086 0.739 1 75.38 112 SER A O 1
ATOM 885 N N . GLN A 1 113 ? -0.067 6.18 1.08 1 85.69 113 GLN A N 1
ATOM 886 C CA . GLN A 1 113 ? -0.17 7.043 2.254 1 85.69 113 GLN A CA 1
ATOM 887 C C . GLN A 1 113 ? 0.573 8.359 2.037 1 85.69 113 GLN A C 1
ATOM 889 O O . GLN A 1 113 ? 1.618 8.383 1.383 1 85.69 113 GLN A O 1
ATOM 894 N N . VAL A 1 114 ? -0.096 9.469 2.447 1 91.56 114 VAL A N 1
ATOM 895 C CA . VAL A 1 114 ? 0.619 10.734 2.58 1 91.56 114 VAL A CA 1
ATOM 896 C C . VAL A 1 114 ? 0.906 11.008 4.055 1 91.56 114 VAL A C 1
ATOM 898 O O . VAL A 1 114 ? 0.06 10.758 4.918 1 91.56 114 VAL A O 1
ATOM 901 N N . VAL A 1 115 ? 2.111 11.422 4.344 1 94.25 115 VAL A N 1
ATOM 902 C CA . VAL A 1 115 ? 2.49 11.867 5.68 1 94.25 115 VAL A CA 1
ATOM 903 C C . VAL A 1 115 ? 2.717 13.383 5.68 1 94.25 115 VAL A C 1
ATOM 905 O O . VAL A 1 115 ? 3.518 13.891 4.891 1 94.25 115 VAL A O 1
ATOM 908 N N . LEU A 1 116 ? 1.971 14.047 6.488 1 97.75 116 LEU A N 1
ATOM 909 C CA . LEU A 1 116 ? 2.262 15.445 6.777 1 97.75 116 LEU A CA 1
ATOM 910 C C . LEU A 1 116 ? 3.215 15.57 7.961 1 97.75 116 LEU A C 1
ATOM 912 O O . LEU A 1 116 ? 2.844 15.273 9.094 1 97.75 116 LEU A O 1
ATOM 916 N N . LYS A 1 117 ? 4.41 16.016 7.699 1 97.94 117 LYS A N 1
ATOM 917 C CA . LYS A 1 117 ? 5.383 16.25 8.758 1 97.94 117 LYS A CA 1
ATOM 918 C C . LYS A 1 117 ? 5.328 17.703 9.234 1 97.94 117 LYS A C 1
ATOM 920 O O . LYS A 1 117 ? 5.793 18.609 8.539 1 97.94 117 LYS A O 1
ATOM 925 N N . LEU A 1 118 ? 4.809 17.875 10.414 1 98.56 118 LEU A N 1
ATOM 926 C CA . LEU A 1 118 ? 4.719 19.203 11.016 1 98.56 118 LEU A CA 1
ATOM 927 C C . LEU A 1 118 ? 5.961 19.516 11.844 1 98.56 118 LEU A C 1
ATOM 929 O O . LEU A 1 118 ? 6.188 18.891 12.883 1 98.56 118 LEU A O 1
ATOM 933 N N . ARG A 1 119 ? 6.703 20.422 11.406 1 98.56 119 ARG A N 1
ATOM 934 C CA . ARG A 1 119 ? 7.867 20.812 12.188 1 98.56 119 ARG A CA 1
ATOM 935 C C . ARG A 1 119 ? 7.453 21.578 13.438 1 98.56 119 ARG A C 1
ATOM 937 O O . ARG A 1 119 ? 6.848 22.656 13.344 1 98.56 119 ARG A O 1
ATOM 944 N N . LYS A 1 120 ? 7.855 20.984 14.547 1 98.5 120 LYS A N 1
ATOM 945 C CA . LYS A 1 120 ? 7.562 21.656 15.805 1 98.5 120 LYS A CA 1
ATOM 946 C C . LYS A 1 120 ? 8.336 22.969 15.922 1 98.5 120 LYS A C 1
ATOM 948 O O . LYS A 1 120 ? 9.523 23.016 15.602 1 98.5 120 LYS A O 1
ATOM 953 N N . GLN A 1 121 ? 7.695 23.984 16.375 1 98.44 121 GLN A N 1
ATOM 954 C CA . GLN A 1 121 ? 8.422 25.219 16.672 1 98.44 121 GLN A CA 1
ATOM 955 C C . GLN A 1 121 ? 9.328 25.031 17.891 1 98.44 121 GLN A C 1
ATOM 957 O O . GLN A 1 121 ? 10.43 25.578 17.938 1 98.44 121 GLN A O 1
ATOM 962 N N . ASP A 1 122 ? 8.812 24.344 18.844 1 98 122 ASP A N 1
ATOM 963 C CA . ASP A 1 122 ? 9.586 23.984 20.031 1 98 122 ASP A CA 1
ATOM 964 C C . ASP A 1 122 ? 9.711 22.469 20.172 1 98 122 ASP A C 1
ATOM 966 O O . ASP A 1 122 ? 8.773 21.797 20.625 1 98 122 ASP A O 1
ATOM 970 N N . ASP A 1 123 ? 10.797 21.953 19.859 1 96.25 123 ASP A N 1
ATOM 971 C CA . ASP A 1 123 ? 10.961 20.5 19.812 1 96.25 123 ASP A CA 1
ATOM 972 C C . ASP A 1 123 ? 11.188 19.938 21.219 1 96.25 123 ASP A C 1
ATOM 974 O O . ASP A 1 123 ? 11.242 18.719 21.406 1 96.25 123 ASP A O 1
ATOM 978 N N . SER A 1 124 ? 11.312 20.766 22.203 1 97.19 124 SER A N 1
ATOM 979 C CA . SER A 1 124 ? 11.484 20.297 23.578 1 97.19 124 SER A CA 1
ATOM 980 C C . SER A 1 124 ? 10.148 19.938 24.219 1 97.19 124 SER A C 1
ATOM 982 O O . SER A 1 124 ? 10.117 19.297 25.266 1 97.19 124 SER A O 1
ATOM 984 N N . VAL A 1 125 ? 9.07 20.344 23.594 1 96.75 125 VAL A N 1
ATOM 985 C CA . VAL A 1 125 ? 7.75 20.141 24.172 1 96.75 125 VAL A CA 1
ATOM 986 C C . VAL A 1 125 ? 7.066 18.969 23.5 1 96.75 125 VAL A C 1
ATOM 988 O O . VAL A 1 125 ? 6.84 18.984 22.281 1 96.75 125 VAL A O 1
ATOM 991 N N . PRO A 1 126 ? 6.727 17.953 24.234 1 97.19 126 PRO A N 1
ATOM 992 C CA . PRO A 1 126 ? 5.98 16.828 23.656 1 97.19 126 PRO A CA 1
ATOM 993 C C . PRO A 1 126 ? 4.52 17.172 23.375 1 97.19 126 PRO A C 1
ATOM 995 O O . PRO A 1 126 ? 3.949 18.047 24.031 1 97.19 126 PRO A O 1
ATOM 998 N N . TRP A 1 127 ? 3.986 16.438 22.406 1 98 127 TRP A N 1
ATOM 999 C CA . TRP A 1 127 ? 2.572 16.594 22.078 1 98 127 TRP A CA 1
ATOM 1000 C C . TRP A 1 127 ? 1.745 15.477 22.703 1 98 127 TRP A C 1
ATOM 1002 O O . TRP A 1 127 ? 1.791 14.336 22.234 1 98 127 TRP A O 1
ATOM 1012 N N . SER A 1 128 ? 0.897 15.844 23.719 1 96.62 128 SER A N 1
ATOM 1013 C CA . SER A 1 128 ? 0.027 14.859 24.359 1 96.62 128 SER A CA 1
ATOM 1014 C C . SER A 1 128 ? -1.231 14.617 23.531 1 96.62 128 SER A C 1
ATOM 1016 O O . SER A 1 128 ? -1.921 13.609 23.734 1 96.62 128 SER A O 1
ATOM 1018 N N . SER A 1 129 ? -1.584 15.523 22.656 1 97.19 129 SER A N 1
ATOM 1019 C CA . SER A 1 129 ? -2.682 15.453 21.688 1 97.19 129 SER A CA 1
ATOM 1020 C C . SER A 1 129 ? -2.363 16.234 20.422 1 97.19 129 SER A C 1
ATOM 1022 O O . SER A 1 129 ? -1.477 17.094 20.438 1 97.19 129 SER A O 1
ATOM 1024 N N . LEU A 1 130 ? -3.016 15.938 19.328 1 97.69 130 LEU A N 1
ATOM 1025 C CA . LEU A 1 130 ? -2.814 16.688 18.078 1 97.69 130 LEU A CA 1
ATOM 1026 C C . LEU A 1 130 ? -3.436 18.078 18.188 1 97.69 130 LEU A C 1
ATOM 1028 O O . LEU A 1 130 ? -2.828 19.062 17.766 1 97.69 130 LEU A O 1
ATOM 1032 N N . ILE A 1 131 ? -4.672 18.062 18.766 1 96.06 131 ILE A N 1
ATOM 1033 C CA . ILE A 1 131 ? -5.434 19.312 18.844 1 96.06 131 ILE A CA 1
ATOM 1034 C C . ILE A 1 131 ? -5.477 19.797 20.297 1 96.06 131 ILE A C 1
ATOM 1036 O O . ILE A 1 131 ? -5.418 18.984 21.219 1 96.06 131 ILE A O 1
ATOM 1040 N N . SER A 1 132 ? -5.586 21.141 20.453 1 93.69 132 SER A N 1
ATOM 1041 C CA . SER A 1 132 ? -5.711 21.75 21.766 1 93.69 132 SER A CA 1
ATOM 1042 C C . SER A 1 132 ? -7.109 21.547 22.344 1 93.69 132 SER A C 1
ATOM 1044 O O . SER A 1 132 ? -8.102 21.641 21.625 1 93.69 132 SER A O 1
ATOM 1046 N N . VAL A 1 133 ? -7.578 20.406 22.891 1 75.62 133 VAL A N 1
ATOM 1047 C CA . VAL A 1 133 ? -8.906 20.25 23.453 1 75.62 133 VAL A CA 1
ATOM 1048 C C . VAL A 1 133 ? -9.25 21.469 24.328 1 75.62 133 VAL A C 1
ATOM 1050 O O . VAL A 1 133 ? -8.43 21.922 25.125 1 75.62 133 VAL A O 1
ATOM 1053 N N . ALA A 1 134 ? -10.133 22.5 23.656 1 53.28 134 ALA A N 1
ATOM 1054 C CA . ALA A 1 134 ? -10.648 23.578 24.5 1 53.28 134 ALA A CA 1
ATOM 1055 C C . ALA A 1 134 ? -11.234 23.031 25.797 1 53.28 134 ALA A C 1
ATOM 1057 O O . ALA A 1 134 ? -11.734 21.891 25.828 1 53.28 134 ALA A O 1
ATOM 1058 N N . GLY B 1 1 ? 56.312 39.438 -2.238 1 22.39 1 GLY B N 1
ATOM 1059 C CA . GLY B 1 1 ? 55.094 40.125 -1.841 1 22.39 1 GLY B CA 1
ATOM 1060 C C . GLY B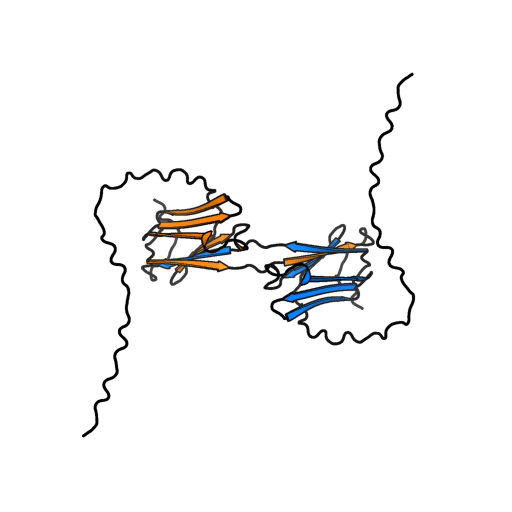 1 1 ? 53.844 39.344 -2.201 1 22.39 1 GLY B C 1
ATOM 1061 O O . GLY B 1 1 ? 53.594 39.031 -3.371 1 22.39 1 GLY B O 1
ATOM 1062 N N . ARG B 1 2 ? 53.25 38.469 -1.308 1 29.55 2 ARG B N 1
ATOM 1063 C CA . ARG B 1 2 ? 52.344 37.312 -1.438 1 29.55 2 ARG B CA 1
ATOM 1064 C C . ARG B 1 2 ? 50.969 37.781 -1.931 1 29.55 2 ARG B C 1
ATOM 1066 O O . ARG B 1 2 ? 50.312 38.625 -1.31 1 29.55 2 ARG B O 1
ATOM 1073 N N . THR B 1 3 ? 50.688 37.75 -3.219 1 27.83 3 THR B N 1
ATOM 1074 C CA . THR B 1 3 ? 49.5 38.125 -4.012 1 27.83 3 THR B CA 1
ATOM 1075 C C . THR B 1 3 ? 48.25 37.531 -3.432 1 27.83 3 THR B C 1
ATOM 1077 O O . THR B 1 3 ? 48.219 36.344 -3.098 1 27.83 3 THR B O 1
ATOM 1080 N N . SER B 1 4 ? 47.406 38.281 -2.646 1 30.7 4 SER B N 1
ATOM 1081 C CA . SER B 1 4 ? 46.156 38.188 -1.885 1 30.7 4 SER B CA 1
ATOM 1082 C C . SER B 1 4 ? 45 37.75 -2.771 1 30.7 4 SER B C 1
ATOM 1084 O O . SER B 1 4 ? 44.656 38.438 -3.73 1 30.7 4 SER B O 1
ATOM 1086 N N . GLY B 1 5 ? 44.938 36.531 -3.24 1 27.84 5 GLY B N 1
ATOM 1087 C CA . GLY B 1 5 ? 43.938 35.969 -4.141 1 27.84 5 GLY B CA 1
ATOM 1088 C C . GLY B 1 5 ? 42.5 36.25 -3.688 1 27.84 5 GLY B C 1
ATOM 1089 O O . GLY B 1 5 ? 42.156 36 -2.529 1 27.84 5 GLY B O 1
ATOM 1090 N N . HIS B 1 6 ? 41.906 37.281 -4.145 1 30.03 6 HIS B N 1
ATOM 1091 C CA . HIS B 1 6 ? 40.562 37.844 -3.91 1 30.03 6 HIS B CA 1
ATOM 1092 C C . HIS B 1 6 ? 39.469 36.781 -4.203 1 30.03 6 HIS B C 1
ATOM 1094 O O . HIS B 1 6 ? 39.469 36.188 -5.289 1 30.03 6 HIS B O 1
ATOM 1100 N N . SER B 1 7 ? 39.062 35.969 -3.24 1 26.84 7 SER B N 1
ATOM 1101 C CA . SER B 1 7 ? 38.031 34.938 -3.23 1 26.84 7 SER B CA 1
ATOM 1102 C C . SER B 1 7 ? 36.688 35.531 -3.668 1 26.84 7 SER B C 1
ATOM 1104 O O . SER B 1 7 ? 36.188 36.5 -3.094 1 26.84 7 SER B O 1
ATOM 1106 N N . LYS B 1 8 ? 36.406 35.562 -5 1 26.28 8 LYS B N 1
ATOM 1107 C CA . LYS B 1 8 ? 35.156 36 -5.586 1 26.28 8 LYS B CA 1
ATOM 1108 C C . LYS B 1 8 ? 33.938 35.406 -4.836 1 26.28 8 LYS B C 1
ATOM 1110 O O . LYS B 1 8 ? 33.812 34.188 -4.75 1 26.28 8 LYS B O 1
ATOM 1115 N N . GLY B 1 9 ? 33.375 36.094 -3.738 1 23.72 9 GLY B N 1
ATOM 1116 C CA . GLY B 1 9 ? 32.219 35.844 -2.865 1 23.72 9 GLY B CA 1
ATOM 1117 C C . GLY B 1 9 ? 30.938 35.594 -3.623 1 23.72 9 GLY B C 1
ATOM 1118 O O . GLY B 1 9 ? 30.594 36.375 -4.535 1 23.72 9 GLY B O 1
ATOM 1119 N N . GLN B 1 10 ? 30.641 34.312 -4.012 1 26.23 10 GLN B N 1
ATOM 1120 C CA . GLN B 1 10 ? 29.422 33.906 -4.688 1 26.23 10 GLN B CA 1
ATOM 1121 C C . GLN B 1 10 ? 28.188 34.5 -4.031 1 26.23 10 GLN B C 1
ATOM 1123 O O . GLN B 1 10 ? 27.984 34.344 -2.824 1 26.23 10 GLN B O 1
ATOM 1128 N N . GLU B 1 11 ? 27.703 35.688 -4.449 1 25.78 11 GLU B N 1
ATOM 1129 C CA . GLU B 1 11 ? 26.484 36.375 -4.074 1 25.78 11 GLU B CA 1
ATOM 1130 C C . GLU B 1 11 ? 25.266 35.469 -4.098 1 25.78 11 GLU B C 1
ATOM 1132 O O . GLU B 1 11 ? 24.969 34.844 -5.125 1 25.78 11 GLU B O 1
ATOM 1137 N N . GLU B 1 12 ? 24.984 34.688 -3.039 1 24.59 12 GLU B N 1
ATOM 1138 C CA . GLU B 1 12 ? 23.812 33.844 -2.77 1 24.59 12 GLU B CA 1
ATOM 1139 C C . GLU B 1 12 ? 22.531 34.656 -2.902 1 24.59 12 GLU B C 1
ATOM 1141 O O . GLU B 1 12 ? 22.328 35.656 -2.213 1 24.59 12 GLU B O 1
ATOM 1146 N N . TYR B 1 13 ? 22 34.875 -4.125 1 24.28 13 TYR B N 1
ATOM 1147 C CA . TYR B 1 13 ? 20.734 35.562 -4.367 1 24.28 13 TYR B CA 1
ATOM 1148 C C . TYR B 1 13 ? 19.625 34.938 -3.523 1 24.28 13 TYR B C 1
ATOM 1150 O O . TYR B 1 13 ? 19.297 33.781 -3.662 1 24.28 13 TYR B O 1
ATOM 1158 N N . THR B 1 14 ? 19.484 35.156 -2.178 1 26.42 14 THR B N 1
ATOM 1159 C CA . THR B 1 14 ? 18.391 34.812 -1.269 1 26.42 14 THR B CA 1
ATOM 1160 C C . THR B 1 14 ? 17.094 35.5 -1.666 1 26.42 14 THR B C 1
ATOM 1162 O O . THR B 1 14 ? 17 36.719 -1.613 1 26.42 14 THR B O 1
ATOM 1165 N N . GLY B 1 15 ? 16.422 35.125 -2.779 1 25.25 15 GLY B N 1
ATOM 1166 C CA . GLY B 1 15 ? 15.188 35.781 -3.225 1 25.25 15 GLY B CA 1
ATOM 1167 C C . GLY B 1 15 ? 14.117 35.812 -2.152 1 25.25 15 GLY B C 1
ATOM 1168 O O . GLY B 1 15 ? 13.5 34.781 -1.842 1 25.25 15 GLY B O 1
ATOM 1169 N N . THR B 1 16 ? 14.281 36.5 -1.033 1 23.67 16 THR B N 1
ATOM 1170 C CA . THR B 1 16 ? 13.289 36.75 0.006 1 23.67 16 THR B CA 1
ATOM 1171 C C . THR B 1 16 ? 12.062 37.469 -0.575 1 23.67 16 THR B C 1
ATOM 1173 O O . THR B 1 16 ? 12.18 38.5 -1.216 1 23.67 16 THR B O 1
ATOM 1176 N N . VAL B 1 17 ? 10.977 36.781 -1.038 1 24.19 17 VAL B N 1
ATOM 1177 C CA . VAL B 1 17 ? 9.734 37.375 -1.541 1 24.19 17 VAL B CA 1
ATOM 1178 C C . VAL B 1 17 ? 9.109 38.25 -0.469 1 24.19 17 VAL B C 1
ATOM 1180 O O . VAL B 1 17 ? 8.828 37.781 0.642 1 24.19 17 VAL B O 1
ATOM 1183 N N . THR B 1 18 ? 9.422 39.469 -0.254 1 25.47 18 THR B N 1
ATOM 1184 C CA . THR B 1 18 ? 8.914 40.531 0.635 1 25.47 18 THR B CA 1
ATOM 1185 C C . THR B 1 18 ? 7.457 40.844 0.309 1 25.47 18 THR B C 1
ATOM 1187 O O . THR B 1 18 ? 7.176 41.5 -0.687 1 25.47 18 THR B O 1
ATOM 1190 N N . GLY B 1 19 ? 6.484 40 0.309 1 25.41 19 GLY B N 1
ATOM 1191 C CA . GLY B 1 19 ? 5.113 40.375 0.024 1 25.41 19 GLY B CA 1
ATOM 1192 C C . GLY B 1 19 ? 4.578 41.406 0.996 1 25.41 19 GLY B C 1
ATOM 1193 O O . GLY B 1 19 ? 5 41.469 2.152 1 25.41 19 GLY B O 1
ATOM 1194 N N . HIS B 1 20 ? 4.379 42.625 0.574 1 26.77 20 HIS B N 1
ATOM 1195 C CA . HIS B 1 20 ? 3.744 43.75 1.239 1 26.77 20 HIS B CA 1
ATOM 1196 C C . HIS B 1 20 ? 2.457 43.344 1.939 1 26.77 20 HIS B C 1
ATOM 1198 O O . HIS B 1 20 ? 1.616 42.656 1.345 1 26.77 20 HIS B O 1
ATOM 1204 N N . TYR B 1 21 ? 2.471 43.156 3.301 1 28.3 21 TYR B N 1
ATOM 1205 C CA . TYR B 1 21 ? 1.378 42.844 4.215 1 28.3 21 TYR B CA 1
ATOM 1206 C C . TYR B 1 21 ? 0.352 43.969 4.242 1 28.3 21 TYR B C 1
ATOM 1208 O O . TYR B 1 21 ? 0.622 45.062 4.77 1 28.3 21 TYR B O 1
ATOM 1216 N N . GLN B 1 22 ? -0.303 44.406 3.15 1 29.39 22 GLN B N 1
ATOM 1217 C CA . GLN B 1 22 ? -1.397 45.344 3.346 1 29.39 22 GLN B CA 1
ATOM 1218 C C . GLN B 1 22 ? -2.367 44.875 4.414 1 29.39 22 GLN B C 1
ATOM 1220 O O . GLN B 1 22 ? -2.691 43.656 4.465 1 29.39 22 GLN B O 1
ATOM 1225 N N . TRP B 1 23 ? -2.58 45.5 5.543 1 32.06 23 TRP B N 1
ATOM 1226 C CA . TRP B 1 23 ? -3.42 45.406 6.734 1 32.06 23 TRP B CA 1
ATOM 1227 C C . TRP B 1 23 ? -4.898 45.375 6.355 1 32.06 23 TRP B C 1
ATOM 1229 O O . TRP B 1 23 ? -5.762 45.656 7.191 1 32.06 23 TRP B O 1
ATOM 1239 N N . GLY B 1 24 ? -5.359 45.188 5.094 1 30.98 24 GLY B N 1
ATOM 1240 C CA . GLY B 1 24 ? -6.738 45.375 4.668 1 30.98 24 GLY B CA 1
ATOM 1241 C C . GLY B 1 24 ? -7.746 44.688 5.574 1 30.98 24 GLY B C 1
ATOM 1242 O O . GLY B 1 24 ? -7.371 43.906 6.445 1 30.98 24 GLY B O 1
ATOM 1243 N N . GLU B 1 25 ? -9.102 45.094 5.43 1 36.19 25 GLU B N 1
ATOM 1244 C CA . GLU B 1 25 ? -10.367 44.719 6.031 1 36.19 25 GLU B CA 1
ATOM 1245 C C . GLU B 1 25 ? -10.398 43.219 6.312 1 36.19 25 GLU B C 1
ATOM 1247 O O . GLU B 1 25 ? -9.844 42.406 5.551 1 36.19 25 GLU B O 1
ATOM 1252 N N . LYS B 1 26 ? -10.445 42.906 7.562 1 33.75 26 LYS B N 1
ATOM 1253 C CA . LYS B 1 26 ? -10.508 41.5 7.98 1 33.75 26 LYS B CA 1
ATOM 1254 C C . LYS B 1 26 ? -11.406 40.688 7.059 1 33.75 26 LYS B C 1
ATOM 1256 O O . LYS B 1 26 ? -12.586 41 6.891 1 33.75 26 LYS B O 1
ATOM 1261 N N . PRO B 1 27 ? -11.094 40.281 5.898 1 35 27 PRO B N 1
ATOM 1262 C CA . PRO B 1 27 ? -12.156 39.594 5.184 1 35 27 PRO B CA 1
ATOM 1263 C C . PRO B 1 27 ? -13.086 38.812 6.113 1 35 27 PRO B C 1
ATOM 1265 O O . PRO B 1 27 ? -12.68 38.406 7.207 1 35 27 PRO B O 1
ATOM 1268 N N . PRO B 1 28 ? -14.453 39.156 6.168 1 34.91 28 PRO B N 1
ATOM 1269 C CA . PRO B 1 28 ? -15.359 38.312 6.965 1 34.91 28 PRO B CA 1
ATOM 1270 C C . PRO B 1 28 ? -14.836 36.906 7.172 1 34.91 28 PRO B C 1
ATOM 1272 O O . PRO B 1 28 ? -14.047 36.406 6.367 1 34.91 28 PRO B O 1
ATOM 1275 N N . ASN B 1 29 ? -14.648 36.438 8.359 1 36.41 29 ASN B N 1
ATOM 1276 C CA . ASN B 1 29 ? -14.5 35 8.617 1 36.41 29 ASN B CA 1
ATOM 1277 C C . ASN B 1 29 ? -15.258 34.156 7.594 1 36.41 29 ASN B C 1
ATOM 1279 O O . ASN B 1 29 ? -16.484 34.031 7.68 1 36.41 29 ASN B O 1
ATOM 1283 N N . LYS B 1 30 ? -15.258 34.469 6.328 1 34.5 30 LYS B N 1
ATOM 1284 C CA . LYS B 1 30 ? -16 33.625 5.406 1 34.5 30 LYS B CA 1
ATOM 1285 C C . LYS B 1 30 ? -16.141 32.219 5.953 1 34.5 30 LYS B C 1
ATOM 1287 O O . LYS B 1 30 ? -15.141 31.562 6.273 1 34.5 30 LYS B O 1
ATOM 1292 N N . LYS B 1 31 ? -17.172 31.922 6.781 1 36.06 31 LYS B N 1
ATOM 1293 C CA . LYS B 1 31 ? -17.562 30.547 7.023 1 36.06 31 LYS B CA 1
ATOM 1294 C C . LYS B 1 31 ? -17.016 29.625 5.934 1 36.06 31 LYS B C 1
ATOM 1296 O O . LYS B 1 31 ? -17.219 29.875 4.742 1 36.06 31 LYS B O 1
ATOM 1301 N N . ALA B 1 32 ? -15.828 29.078 6.105 1 37.41 32 ALA B N 1
ATOM 1302 C CA . ALA B 1 32 ? -15.344 28.109 5.137 1 37.41 32 ALA B CA 1
ATOM 1303 C C . ALA B 1 32 ? -16.516 27.453 4.395 1 37.41 32 ALA B C 1
ATOM 1305 O O . ALA B 1 32 ? -17.453 26.953 5.02 1 37.41 32 ALA B O 1
ATOM 1306 N N . GLU B 1 33 ? -17.219 28.141 3.482 1 40.06 33 GLU B N 1
ATOM 1307 C CA . GLU B 1 33 ? -18.156 27.344 2.68 1 40.06 33 GLU B CA 1
ATOM 1308 C C . GLU B 1 33 ? -17.859 25.859 2.811 1 40.06 33 GLU B C 1
ATOM 1310 O O . GLU B 1 33 ? -16.703 25.453 2.855 1 40.06 33 GLU B O 1
ATOM 1315 N N . PRO B 1 34 ? -18.656 25.016 3.555 1 42.62 34 PRO B N 1
ATOM 1316 C CA . PRO B 1 34 ? -18.391 23.578 3.568 1 42.62 34 PRO B CA 1
ATOM 1317 C C . PRO B 1 34 ? -17.594 23.109 2.35 1 42.62 34 PRO B C 1
ATOM 1319 O O . PRO B 1 34 ? -17.984 23.391 1.213 1 42.62 34 PRO B O 1
ATOM 1322 N N . SER B 1 35 ? -16.344 23.422 2.238 1 50.22 35 SER B N 1
ATOM 1323 C CA . SER B 1 35 ? -15.602 22.828 1.135 1 50.22 35 SER B CA 1
ATOM 1324 C C . SER B 1 35 ? -16.297 21.594 0.601 1 50.22 35 SER B C 1
ATOM 1326 O O . SER B 1 35 ? -16.75 20.75 1.377 1 50.22 35 SER B O 1
ATOM 1328 N N . LEU B 1 36 ? -17.062 21.672 -0.438 1 64.62 36 LEU B N 1
ATOM 1329 C CA . LEU B 1 36 ? -17.75 20.672 -1.247 1 64.62 36 LEU B CA 1
ATOM 1330 C C . LEU B 1 36 ? -16.922 19.391 -1.319 1 64.62 36 LEU B C 1
ATOM 1332 O 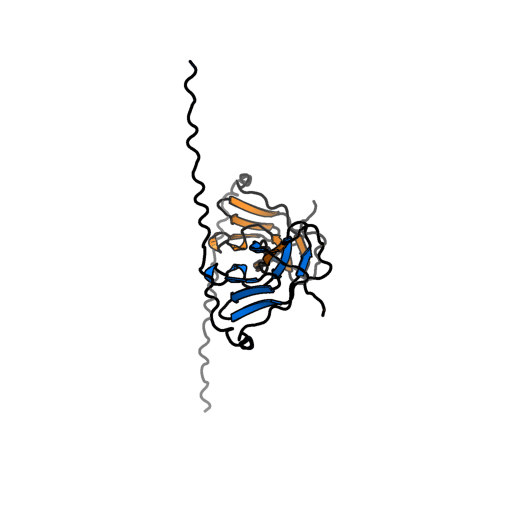O . LEU B 1 36 ? -17.297 18.453 -2.041 1 64.62 36 LEU B O 1
ATOM 1336 N N . GLY B 1 37 ? -15.883 19.375 -0.478 1 81.69 37 GLY B N 1
ATOM 1337 C CA . GLY B 1 37 ? -15.102 18.156 -0.557 1 81.69 37 GLY B CA 1
ATOM 1338 C C . GLY B 1 37 ? -15.383 17.188 0.577 1 81.69 37 GLY B C 1
ATOM 1339 O O . GLY B 1 37 ? -16.203 17.469 1.45 1 81.69 37 GLY B O 1
ATOM 1340 N N . HIS B 1 38 ? -15.031 15.953 0.456 1 91.81 38 HIS B N 1
ATOM 1341 C CA . HIS B 1 38 ? -15.141 14.914 1.473 1 91.81 38 HIS B CA 1
ATOM 1342 C C . HIS B 1 38 ? -14.094 15.102 2.566 1 91.81 38 HIS B C 1
ATOM 1344 O O . HIS B 1 38 ? -12.898 15.156 2.281 1 91.81 38 HIS B O 1
ATOM 1350 N N . SER B 1 39 ? -14.609 15.32 3.781 1 93.69 39 SER B N 1
ATOM 1351 C CA . SER B 1 39 ? -13.68 15.445 4.898 1 93.69 39 SER B CA 1
ATOM 1352 C C . SER B 1 39 ? -12.977 14.125 5.191 1 93.69 39 SER B C 1
ATOM 1354 O O . SER B 1 39 ? -13.617 13.07 5.215 1 93.69 39 SER B O 1
ATOM 1356 N N . ILE B 1 40 ? -11.688 14.172 5.34 1 94.31 40 ILE B N 1
ATOM 1357 C CA . ILE B 1 40 ? -10.898 13.008 5.738 1 94.31 40 ILE B CA 1
ATOM 1358 C C . ILE B 1 40 ? -10.953 12.844 7.258 1 94.31 40 ILE B C 1
ATOM 1360 O O . ILE B 1 40 ? -10.422 13.68 7.996 1 94.31 40 ILE B O 1
ATOM 1364 N N . LYS B 1 41 ? -11.602 11.812 7.617 1 91.62 41 LYS B N 1
ATOM 1365 C CA . LYS B 1 41 ? -11.766 11.594 9.047 1 91.62 41 LYS B CA 1
ATOM 1366 C C . LYS B 1 41 ? -10.836 10.484 9.547 1 91.62 41 LYS B C 1
ATOM 1368 O O . LYS B 1 41 ? -10.555 10.391 10.742 1 91.62 41 LYS B O 1
ATOM 1373 N N . ASP B 1 42 ? -10.438 9.641 8.648 1 91.38 42 ASP B N 1
ATOM 1374 C CA . ASP B 1 42 ? -9.57 8.523 9.016 1 91.38 42 ASP B CA 1
ATOM 1375 C C . ASP B 1 42 ? -8.094 8.883 8.82 1 91.38 42 ASP B C 1
ATOM 1377 O O . ASP B 1 42 ? -7.605 8.938 7.695 1 91.38 42 ASP B O 1
ATOM 1381 N N . TYR B 1 43 ? -7.5 9.203 9.945 1 95.94 43 TYR B N 1
ATOM 1382 C CA . TYR B 1 43 ? -6.074 9.508 9.977 1 95.94 43 TYR B CA 1
ATOM 1383 C C . TYR B 1 43 ? -5.453 9.078 11.297 1 95.94 43 TYR B C 1
ATOM 1385 O O . TYR B 1 43 ? -6.156 8.906 12.297 1 95.94 43 TYR B O 1
ATOM 1393 N N . ALA B 1 44 ? -4.176 8.844 11.273 1 96 44 ALA B N 1
ATOM 1394 C CA . ALA B 1 44 ? -3.373 8.609 12.469 1 96 44 ALA B CA 1
ATOM 1395 C C . ALA B 1 44 ? -2.291 9.672 12.625 1 96 44 ALA B C 1
ATOM 1397 O O . ALA B 1 44 ? -2.01 10.422 11.688 1 96 44 ALA B O 1
ATOM 1398 N N . TRP B 1 45 ? -1.753 9.781 13.789 1 97.38 45 TRP B N 1
ATOM 1399 C CA . TRP B 1 45 ? -0.65 10.719 13.977 1 97.38 45 TRP B CA 1
ATOM 1400 C C . TRP B 1 45 ? 0.311 10.219 15.047 1 97.38 45 TRP B C 1
ATOM 1402 O O . TRP B 1 45 ? -0.048 9.367 15.867 1 97.38 45 TRP B O 1
ATOM 1412 N N . SER B 1 46 ? 1.495 10.781 15.031 1 97.94 46 SER B N 1
ATOM 1413 C CA . SER B 1 46 ? 2.506 10.477 16.047 1 97.94 46 SER B CA 1
ATOM 1414 C C . SER B 1 46 ? 3.33 11.711 16.391 1 97.94 46 SER B C 1
ATOM 1416 O O . SER B 1 46 ? 3.404 12.656 15.594 1 97.94 46 SER B O 1
ATOM 1418 N N . ASP B 1 47 ? 3.891 11.688 17.578 1 97.88 47 ASP B N 1
ATOM 1419 C CA . ASP B 1 47 ? 4.762 12.75 18.078 1 97.88 47 ASP B CA 1
ATOM 1420 C C . ASP B 1 47 ? 6.227 12.328 18.031 1 97.88 47 ASP B C 1
ATOM 1422 O O . ASP B 1 47 ? 6.66 11.484 18.812 1 97.88 47 ASP B O 1
ATOM 1426 N N . GLY B 1 48 ? 6.93 12.953 17.141 1 97.38 48 GLY B N 1
ATOM 1427 C CA . GLY B 1 48 ? 8.367 12.75 17.094 1 97.38 48 GLY B CA 1
ATOM 1428 C C . GLY B 1 48 ? 9.141 13.852 17.797 1 97.38 48 GLY B C 1
ATOM 1429 O O . GLY B 1 48 ? 8.555 14.773 18.359 1 97.38 48 GLY B O 1
ATOM 1430 N N . LYS B 1 49 ? 10.492 13.664 17.703 1 96.69 49 LYS B N 1
ATOM 1431 C CA . LYS B 1 49 ? 11.344 14.648 18.359 1 96.69 49 LYS B CA 1
ATOM 1432 C C . LYS B 1 49 ? 11.219 16.016 17.688 1 96.69 49 LYS B C 1
ATOM 1434 O O . LYS B 1 49 ? 10.953 17.016 18.359 1 96.69 49 LYS B O 1
ATOM 1439 N N . ARG B 1 50 ? 11.289 16.047 16.328 1 97.94 50 ARG B N 1
ATOM 1440 C CA . ARG B 1 50 ? 11.328 17.328 15.609 1 97.94 50 ARG B CA 1
ATOM 1441 C C . ARG B 1 50 ? 10.008 17.594 14.906 1 97.94 50 ARG B C 1
ATOM 1443 O O . ARG B 1 50 ? 9.695 18.75 14.57 1 97.94 50 ARG B O 1
ATOM 1450 N N . HIS B 1 51 ? 9.266 16.5 14.688 1 98.5 51 HIS B N 1
ATOM 1451 C CA . HIS B 1 51 ? 8.047 16.641 13.898 1 98.5 51 HIS B CA 1
ATOM 1452 C C . HIS B 1 51 ? 6.879 15.93 14.57 1 98.5 51 HIS B C 1
ATOM 1454 O O . HIS B 1 51 ? 7.07 14.922 15.258 1 98.5 51 HIS B O 1
ATOM 1460 N N . VAL B 1 52 ? 5.707 16.516 14.352 1 98.5 52 VAL B N 1
ATOM 1461 C CA . VAL B 1 52 ? 4.469 15.75 14.445 1 98.5 52 VAL B CA 1
ATOM 1462 C C . VAL B 1 52 ? 4.09 15.203 13.07 1 98.5 52 VAL B C 1
ATOM 1464 O O . VAL B 1 52 ? 4.074 15.953 12.086 1 98.5 52 VAL B O 1
ATOM 1467 N N . SER B 1 53 ? 3.801 13.914 13.008 1 98.25 53 SER B N 1
ATOM 1468 C CA . SER B 1 53 ? 3.482 13.305 11.719 1 98.25 53 SER B CA 1
ATOM 1469 C C . SER B 1 53 ? 2.023 12.875 11.656 1 98.25 53 SER B C 1
ATOM 1471 O O . SER B 1 53 ? 1.535 12.188 12.562 1 98.25 53 SER B O 1
ATOM 1473 N N . ILE B 1 54 ? 1.329 13.312 10.602 1 98.31 54 ILE B N 1
ATOM 1474 C CA . ILE B 1 54 ? -0.042 12.891 10.336 1 98.31 54 ILE B CA 1
ATOM 1475 C C . ILE B 1 54 ? -0.07 11.953 9.133 1 98.31 54 ILE B C 1
ATOM 1477 O O . ILE B 1 54 ? 0.458 12.273 8.07 1 98.31 54 ILE B O 1
ATOM 1481 N N . TYR B 1 55 ? -0.705 10.836 9.383 1 96.38 55 TYR B N 1
ATOM 1482 C CA . TYR B 1 55 ? -0.763 9.797 8.359 1 96.38 55 TYR B CA 1
ATOM 1483 C C . TYR B 1 55 ? -2.152 9.711 7.742 1 96.38 55 TYR B C 1
ATOM 1485 O O . TYR B 1 55 ? -3.133 9.43 8.438 1 96.38 55 TYR B O 1
ATOM 1493 N N . ILE B 1 56 ? -2.148 9.961 6.414 1 94.81 56 ILE B N 1
ATOM 1494 C CA . ILE B 1 56 ? -3.412 9.914 5.688 1 94.81 56 ILE B CA 1
ATOM 1495 C C . ILE B 1 56 ? -3.342 8.844 4.598 1 94.81 56 ILE B C 1
ATOM 1497 O O . ILE B 1 56 ? -2.432 8.852 3.766 1 94.81 56 ILE B O 1
ATOM 1501 N N . THR B 1 57 ? -4.234 7.965 4.688 1 89.94 57 THR B N 1
ATOM 1502 C CA . THR B 1 57 ? -4.359 6.922 3.674 1 89.94 57 THR B CA 1
ATOM 1503 C C . THR B 1 57 ? -5.66 7.082 2.893 1 89.94 57 THR B C 1
ATOM 1505 O O . THR B 1 57 ? -6.746 7.047 3.475 1 89.94 57 THR B O 1
ATOM 1508 N N . LEU B 1 58 ? -5.516 7.324 1.595 1 84.12 58 LEU B N 1
ATOM 1509 C CA . LEU B 1 58 ? -6.68 7.48 0.73 1 84.12 58 LEU B CA 1
ATOM 1510 C C . LEU B 1 58 ? -6.551 6.613 -0.517 1 84.12 58 LEU B C 1
ATOM 1512 O O . LEU B 1 58 ? -5.48 6.539 -1.122 1 84.12 58 LEU B O 1
ATOM 1516 N N . PRO B 1 59 ? -7.621 6.027 -0.8 1 80.12 59 PRO B N 1
ATOM 1517 C CA . PRO B 1 59 ? -7.59 5.367 -2.107 1 80.12 59 PRO B CA 1
ATOM 1518 C C . PRO B 1 59 ? -7.289 6.332 -3.25 1 80.12 59 PRO B C 1
ATOM 1520 O O . PRO B 1 59 ? -7.793 7.457 -3.262 1 80.12 59 PRO B O 1
ATOM 1523 N N . GLY B 1 60 ? -6.367 5.992 -4.168 1 78.12 60 GLY B N 1
ATOM 1524 C CA . GLY B 1 60 ? -6.098 6.793 -5.352 1 78.12 60 GLY B CA 1
ATOM 1525 C C . GLY B 1 60 ? -4.965 7.781 -5.16 1 78.12 60 GLY B C 1
ATOM 1526 O O . GLY B 1 60 ? -4.52 8.422 -6.117 1 78.12 60 GLY B O 1
ATOM 1527 N N . LEU B 1 61 ? -4.508 7.867 -3.943 1 84.44 61 LEU B N 1
ATOM 1528 C CA . LEU B 1 61 ? -3.436 8.82 -3.67 1 84.44 61 LEU B CA 1
ATOM 1529 C C . LEU B 1 61 ? -2.197 8.492 -4.5 1 84.44 61 LEU B C 1
ATOM 1531 O O . LEU B 1 61 ? -1.451 9.398 -4.887 1 84.44 61 LEU B O 1
ATOM 1535 N N . ASP B 1 62 ? -2.111 7.273 -4.758 1 76.62 62 ASP B N 1
ATOM 1536 C CA . ASP B 1 62 ? -0.949 6.832 -5.523 1 76.62 62 ASP B CA 1
ATOM 1537 C C . ASP B 1 62 ? -0.972 7.41 -6.938 1 76.62 62 ASP B C 1
ATOM 1539 O O . ASP B 1 62 ? 0.08 7.633 -7.539 1 76.62 62 ASP B O 1
ATOM 1543 N N . ALA B 1 63 ? -2.117 7.668 -7.387 1 75.75 63 ALA B N 1
ATOM 1544 C CA . ALA B 1 63 ? -2.262 8.148 -8.758 1 75.75 63 ALA B CA 1
ATOM 1545 C C . ALA B 1 63 ? -2.275 9.672 -8.812 1 75.75 63 ALA B C 1
ATOM 1547 O O . ALA B 1 63 ? -2.24 10.258 -9.891 1 75.75 63 ALA B O 1
ATOM 1548 N N . ALA B 1 64 ? -2.295 10.289 -7.652 1 84.25 64 ALA B N 1
ATOM 1549 C CA . ALA B 1 64 ? -2.414 11.742 -7.609 1 84.25 64 ALA B CA 1
ATOM 1550 C C . ALA B 1 64 ? -1.133 12.414 -8.094 1 84.25 64 ALA B C 1
ATOM 1552 O O . ALA B 1 64 ? -0.03 11.953 -7.793 1 84.25 64 ALA B O 1
ATOM 1553 N N . GLU B 1 65 ? -1.284 13.344 -8.906 1 87.88 65 GLU B N 1
ATOM 1554 C CA . GLU B 1 65 ? -0.16 14.195 -9.289 1 87.88 65 GLU B CA 1
ATOM 1555 C C . GLU B 1 65 ? 0.018 15.344 -8.305 1 87.88 65 GLU B C 1
ATOM 1557 O O . GLU B 1 65 ? -0.885 15.648 -7.52 1 87.88 65 GLU B O 1
ATOM 1562 N N . ASP B 1 66 ? 1.215 15.984 -8.336 1 88.06 66 ASP B N 1
ATOM 1563 C CA . ASP B 1 66 ? 1.502 17.078 -7.422 1 88.06 66 ASP B CA 1
ATOM 1564 C C . ASP B 1 66 ? 0.439 18.172 -7.527 1 88.06 66 ASP B C 1
ATOM 1566 O O . ASP B 1 66 ? 0.078 18.797 -6.523 1 88.06 66 ASP B O 1
ATOM 1570 N N . ARG B 1 67 ? 0.022 18.391 -8.703 1 92.69 67 ARG B N 1
ATOM 1571 C CA . ARG B 1 67 ? -0.964 19.438 -8.914 1 92.69 67 ARG B CA 1
ATOM 1572 C C . ARG B 1 67 ? -2.277 19.109 -8.211 1 92.69 67 ARG B C 1
ATOM 1574 O O . ARG B 1 67 ? -3.111 20 -7.996 1 92.69 67 ARG B O 1
ATOM 1581 N N . ASP B 1 68 ? -2.504 17.828 -7.867 1 94 68 ASP B N 1
ATOM 1582 C CA . ASP B 1 68 ? -3.748 17.375 -7.246 1 94 68 ASP B CA 1
ATOM 1583 C C . ASP B 1 68 ? -3.693 17.531 -5.73 1 94 68 ASP B C 1
ATOM 1585 O O . ASP B 1 68 ? -4.691 17.312 -5.043 1 94 68 ASP B O 1
ATOM 1589 N N . LEU B 1 69 ? -2.514 17.844 -5.246 1 95.06 69 LEU B N 1
ATOM 1590 C CA . LEU B 1 69 ? -2.295 17.938 -3.805 1 95.06 69 LEU B CA 1
ATOM 1591 C C . LEU B 1 69 ? -2.037 19.375 -3.377 1 95.06 69 LEU B C 1
ATOM 1593 O O . LEU B 1 69 ? -1.263 20.094 -4.016 1 95.06 69 LEU B O 1
ATOM 1597 N N . LYS B 1 70 ? -2.734 19.797 -2.385 1 95.44 70 LYS B N 1
ATOM 1598 C CA . LYS B 1 70 ? -2.537 21.125 -1.816 1 95.44 70 LYS B CA 1
ATOM 1599 C C . LYS B 1 70 ? -2.299 21.047 -0.311 1 95.44 70 LYS B C 1
ATOM 1601 O O . LYS B 1 70 ? -2.971 20.281 0.393 1 95.44 70 LYS B O 1
ATOM 1606 N N . LEU B 1 71 ? -1.329 21.766 0.103 1 97.12 71 LEU B N 1
ATOM 1607 C CA . LEU B 1 71 ? -0.957 21.844 1.512 1 97.12 71 LEU B CA 1
ATOM 1608 C C . LEU B 1 71 ? -0.858 23.281 1.974 1 97.12 71 LEU B C 1
ATOM 1610 O O . LEU B 1 71 ? -0.304 24.141 1.267 1 97.12 71 LEU B O 1
ATOM 1614 N N . SER B 1 72 ? -1.479 23.594 3.07 1 97.62 72 SER B N 1
ATOM 1615 C CA . SER B 1 72 ? -1.356 24.906 3.697 1 97.62 72 SER B CA 1
ATOM 1616 C C . SER B 1 72 ? -1.262 24.781 5.215 1 97.62 72 SER B C 1
ATOM 1618 O O . SER B 1 72 ? -1.707 23.797 5.793 1 97.62 72 SER B O 1
ATOM 1620 N N . PHE B 1 73 ? -0.589 25.828 5.828 1 97.94 73 PHE B N 1
ATOM 1621 C CA . PHE B 1 73 ? -0.525 25.797 7.281 1 97.94 73 PHE B CA 1
ATOM 1622 C C . PHE B 1 73 ? -0.32 27.203 7.848 1 97.94 73 PHE B C 1
ATOM 1624 O O . PHE B 1 73 ? 0.05 28.125 7.117 1 97.94 73 PHE B O 1
ATOM 1631 N N . GLU B 1 74 ? -0.735 27.344 9.047 1 97.5 74 GLU B N 1
ATOM 1632 C CA . GLU B 1 74 ? -0.367 28.422 9.961 1 97.5 74 GLU B CA 1
ATOM 1633 C C . GLU B 1 74 ? 0.245 27.875 11.242 1 97.5 74 GLU B C 1
ATOM 1635 O O . GLU B 1 74 ? 0.476 26.672 11.359 1 97.5 74 GLU B O 1
ATOM 1640 N N . SER B 1 75 ? 0.559 28.734 12.148 1 97.5 75 SER B N 1
ATOM 1641 C CA . SER B 1 75 ? 1.3 28.344 13.336 1 97.5 75 SER B CA 1
ATOM 1642 C C . SER B 1 75 ? 0.577 27.219 14.094 1 97.5 75 SER B C 1
ATOM 1644 O O . SER B 1 75 ? 1.216 26.328 14.648 1 97.5 75 SER B O 1
ATOM 1646 N N . ARG B 1 76 ? -0.769 27.219 14.062 1 97.94 76 ARG B N 1
ATOM 1647 C CA . ARG B 1 76 ? -1.52 26.234 14.836 1 97.94 76 ARG B CA 1
ATOM 1648 C C . ARG B 1 76 ? -2.598 25.578 13.984 1 97.94 76 ARG B C 1
ATOM 1650 O O . ARG B 1 76 ? -3.643 25.172 14.5 1 97.94 76 ARG B O 1
ATOM 1657 N N . GLU B 1 77 ? -2.416 25.609 12.711 1 97.94 77 GLU B N 1
ATOM 1658 C CA . GLU B 1 77 ? -3.365 25 11.773 1 97.94 77 GLU B CA 1
ATOM 1659 C C . GLU B 1 77 ? -2.645 24.344 10.602 1 97.94 77 GLU B C 1
ATOM 1661 O O . GLU B 1 77 ? -1.626 24.859 10.133 1 97.94 77 GLU B O 1
ATOM 1666 N N . VAL B 1 78 ? -3.188 23.234 10.156 1 98.06 78 VAL B N 1
A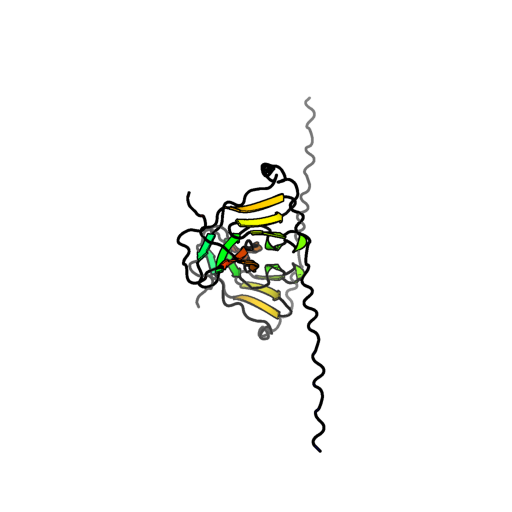TOM 1667 C CA . VAL B 1 78 ? -2.707 22.594 8.93 1 98.06 78 VAL B CA 1
ATOM 1668 C C . VAL B 1 78 ? -3.891 22.078 8.117 1 98.06 78 VAL B C 1
ATOM 1670 O O . VAL B 1 78 ? -4.883 21.625 8.688 1 98.06 78 VAL B O 1
ATOM 1673 N N . ALA B 1 79 ? -3.756 22.25 6.836 1 97.25 79 ALA B N 1
ATOM 1674 C CA . ALA B 1 79 ? -4.785 21.75 5.926 1 97.25 79 ALA B CA 1
ATOM 1675 C C . ALA B 1 79 ? -4.16 21.047 4.723 1 97.25 79 ALA B C 1
ATOM 1677 O O . ALA B 1 79 ? -3.143 21.5 4.191 1 97.25 79 ALA B O 1
ATOM 1678 N N . PHE B 1 80 ? -4.789 19.906 4.344 1 97.38 80 PHE B N 1
ATOM 1679 C CA . PHE B 1 80 ? -4.402 19.125 3.18 1 97.38 80 PHE B CA 1
ATOM 1680 C C . PHE B 1 80 ? -5.609 18.828 2.297 1 97.38 80 PHE B C 1
ATOM 1682 O O . PHE B 1 80 ? -6.676 18.484 2.795 1 97.38 80 PHE B O 1
ATOM 1689 N N . ALA B 1 81 ? -5.406 19.109 1.024 1 96.12 81 ALA B N 1
ATOM 1690 C CA . ALA B 1 81 ? -6.465 18.797 0.065 1 96.12 81 ALA B CA 1
ATOM 1691 C C . ALA B 1 81 ? -5.926 17.969 -1.094 1 96.12 81 ALA B C 1
ATOM 1693 O O . ALA B 1 81 ? -4.824 18.219 -1.585 1 96.12 81 ALA B O 1
ATOM 1694 N N . ALA B 1 82 ? -6.711 16.984 -1.468 1 95.56 82 ALA B N 1
ATOM 1695 C CA . ALA B 1 82 ? -6.367 16.141 -2.604 1 95.56 82 ALA B CA 1
ATOM 1696 C C . ALA B 1 82 ? -7.555 15.977 -3.543 1 95.56 82 ALA B C 1
ATOM 1698 O O . ALA B 1 82 ? -8.664 15.641 -3.102 1 95.56 82 ALA B O 1
ATOM 1699 N N . LYS B 1 83 ? -7.336 16.297 -4.75 1 94.25 83 LYS B N 1
ATOM 1700 C CA . LYS B 1 83 ? -8.328 15.984 -5.773 1 94.25 83 LYS B CA 1
ATOM 1701 C C . LYS B 1 83 ? -8.102 14.594 -6.355 1 94.25 83 LYS B C 1
ATOM 1703 O O . LYS B 1 83 ? -7.129 14.367 -7.074 1 94.25 83 LYS B O 1
ATOM 1708 N N . LEU B 1 84 ? -9.062 13.672 -6.008 1 89.38 84 LEU B N 1
ATOM 1709 C CA . LEU B 1 84 ? -8.953 12.289 -6.453 1 89.38 84 LEU B CA 1
ATOM 1710 C C . LEU B 1 84 ? -10.203 11.867 -7.219 1 89.38 84 LEU B C 1
ATOM 1712 O O . LEU B 1 84 ? -11.312 11.969 -6.699 1 89.38 84 LEU B O 1
ATOM 1716 N N . LYS B 1 85 ? -9.953 11.477 -8.477 1 87.12 85 LYS B N 1
ATOM 1717 C CA . LYS B 1 85 ? -11.055 11.047 -9.336 1 87.12 85 LYS B CA 1
ATOM 1718 C C . LYS B 1 85 ? -12.164 12.086 -9.375 1 87.12 85 LYS B C 1
ATOM 1720 O O . LYS B 1 85 ? -13.344 11.75 -9.219 1 87.12 85 LYS B O 1
ATOM 1725 N N . GLY B 1 86 ? -11.703 13.266 -9.375 1 87.88 86 GLY B N 1
ATOM 1726 C CA . GLY B 1 86 ? -12.617 14.383 -9.555 1 87.88 86 GLY B CA 1
ATOM 1727 C C . GLY B 1 86 ? -13.25 14.844 -8.25 1 87.88 86 GLY B C 1
ATOM 1728 O O . GLY B 1 86 ? -14.023 15.797 -8.242 1 87.88 86 GLY B O 1
ATOM 1729 N N . GLU B 1 87 ? -12.945 14.156 -7.121 1 91.69 87 GLU B N 1
ATOM 1730 C CA . GLU B 1 87 ? -13.5 14.508 -5.82 1 91.69 87 GLU B CA 1
ATOM 1731 C C . GLU B 1 87 ? -12.445 15.133 -4.914 1 91.69 87 GLU B C 1
ATOM 1733 O O . GLU B 1 87 ? -11.305 14.664 -4.863 1 91.69 87 GLU B O 1
ATOM 1738 N N . MET B 1 88 ? -12.891 16.172 -4.262 1 94.12 88 MET B N 1
ATOM 1739 C CA . MET B 1 88 ? -11.992 16.844 -3.322 1 94.12 88 MET B CA 1
ATOM 1740 C C . MET B 1 88 ? -12.07 16.188 -1.943 1 94.12 88 MET B C 1
ATOM 1742 O O . MET B 1 88 ? -13.156 16.016 -1.396 1 94.12 88 MET B O 1
ATOM 1746 N N . HIS B 1 89 ? -10.945 15.703 -1.46 1 95.44 89 HIS B N 1
ATOM 1747 C CA . HIS B 1 89 ? -10.789 15.203 -0.1 1 95.44 89 HIS B CA 1
ATOM 1748 C C . HIS B 1 89 ? -9.984 16.172 0.759 1 95.44 89 HIS B C 1
ATOM 1750 O O . HIS B 1 89 ? -8.906 16.609 0.359 1 95.44 89 HIS B O 1
ATOM 1756 N N . ILE B 1 90 ? -10.562 16.5 1.964 1 95.5 90 ILE B N 1
ATOM 1757 C CA . ILE B 1 90 ? -9.953 17.578 2.736 1 95.5 90 ILE B CA 1
ATOM 1758 C C . ILE B 1 90 ? -9.672 17.094 4.16 1 95.5 90 ILE B C 1
ATOM 1760 O O . ILE B 1 90 ? -10.531 16.484 4.793 1 95.5 90 ILE B O 1
ATOM 1764 N N . PHE B 1 91 ? -8.508 17.281 4.559 1 96.38 91 PHE B N 1
ATOM 1765 C CA . PHE B 1 91 ? -8.125 17.172 5.961 1 96.38 91 PHE B CA 1
ATOM 1766 C C . PHE B 1 91 ? -7.801 18.547 6.539 1 96.38 91 PHE B C 1
ATOM 1768 O O . PHE B 1 91 ? -7.066 19.328 5.926 1 96.38 91 PHE B O 1
ATOM 1775 N N . GLU B 1 92 ? -8.312 18.766 7.734 1 96.5 92 GLU B N 1
ATOM 1776 C CA . GLU B 1 92 ? -7.992 19.984 8.445 1 96.5 92 GLU B CA 1
ATOM 1777 C C . GLU B 1 92 ? -7.848 19.734 9.945 1 96.5 92 GLU B C 1
ATOM 1779 O O . GLU B 1 92 ? -8.703 19.094 10.555 1 96.5 92 GLU B O 1
ATOM 1784 N N . ALA B 1 93 ? -6.789 20.125 10.43 1 96.38 93 ALA B N 1
ATOM 1785 C CA . ALA B 1 93 ? -6.598 20.234 11.875 1 96.38 93 ALA B CA 1
ATOM 1786 C C . ALA B 1 93 ? -6.379 21.688 12.297 1 96.38 93 ALA B C 1
ATOM 1788 O O . ALA B 1 93 ? -5.355 22.297 11.969 1 96.38 93 ALA B O 1
ATOM 1789 N N . ARG B 1 94 ? -7.465 22.062 12.984 1 93.5 94 ARG B N 1
ATOM 1790 C CA . ARG B 1 94 ? -7.418 23.422 13.508 1 93.5 94 ARG B CA 1
ATOM 1791 C C . ARG B 1 94 ? -7.152 23.438 15.008 1 93.5 94 ARG B C 1
ATOM 1793 O O . ARG B 1 94 ? -7.441 22.453 15.695 1 93.5 94 ARG B O 1
ATOM 1800 N N . GLN B 1 95 ? -6.387 24.391 15.461 1 95.94 95 GLN B N 1
ATOM 1801 C CA . GLN B 1 95 ? -6.051 24.516 16.875 1 95.94 95 GLN B CA 1
ATOM 1802 C C . GLN B 1 95 ? -5.09 23.422 17.312 1 95.94 95 GLN B C 1
ATOM 1804 O O . GLN B 1 95 ? -5.34 22.734 18.312 1 95.94 95 GLN B O 1
ATOM 1809 N N . LEU B 1 96 ? -4.094 23.188 16.656 1 98.31 96 LEU B N 1
ATOM 1810 C CA . LEU B 1 96 ? -3.047 22.266 17.062 1 98.31 96 LEU B CA 1
ATOM 1811 C C . LEU B 1 96 ? -2.586 22.547 18.484 1 98.31 96 LEU B C 1
ATOM 1813 O O . LEU B 1 96 ? -2.688 23.672 18.969 1 98.31 96 LEU B O 1
ATOM 1817 N N . LEU B 1 97 ? -2.111 21.531 19.172 1 98.12 97 LEU B N 1
ATOM 1818 C CA . LEU B 1 97 ? -1.723 21.672 20.562 1 98.12 97 LEU B CA 1
ATOM 1819 C C . LEU B 1 97 ? -0.627 22.719 20.734 1 98.12 97 LEU B C 1
ATOM 1821 O O . LEU B 1 97 ? -0.646 23.5 21.688 1 98.12 97 LEU B O 1
ATOM 1825 N N . HIS B 1 98 ? 0.365 22.703 19.812 1 98.25 98 HIS B N 1
ATOM 1826 C CA . HIS B 1 98 ? 1.468 23.672 19.844 1 98.25 98 HIS B CA 1
ATOM 1827 C C . HIS B 1 98 ? 1.765 24.203 18.438 1 98.25 98 HIS B C 1
ATOM 1829 O O . HIS B 1 98 ? 1.228 23.719 17.453 1 98.25 98 HIS B O 1
ATOM 1835 N N . ASP B 1 99 ? 2.582 25.219 18.422 1 98.38 99 ASP B N 1
ATOM 1836 C CA . ASP B 1 99 ? 2.912 25.891 17.172 1 98.38 99 ASP B CA 1
ATOM 1837 C C . ASP B 1 99 ? 3.801 25.016 16.297 1 98.38 99 ASP B C 1
ATOM 1839 O O . ASP B 1 99 ? 4.699 24.344 16.797 1 98.38 99 ASP B O 1
ATOM 1843 N N . ILE B 1 100 ? 3.592 25.125 14.984 1 98.56 100 ILE B N 1
ATOM 1844 C CA . ILE B 1 100 ? 4.473 24.516 14 1 98.56 100 ILE B CA 1
ATOM 1845 C C . ILE B 1 100 ? 5.113 25.578 13.125 1 98.56 100 ILE B C 1
ATOM 1847 O O . ILE B 1 100 ? 4.578 26.688 13 1 98.56 100 ILE B O 1
ATOM 1851 N N . SER B 1 101 ? 6.277 25.297 12.547 1 98.44 101 SER B N 1
ATOM 1852 C CA . SER B 1 101 ? 7 26.281 11.766 1 98.44 101 SER B CA 1
ATOM 1853 C C . SER B 1 101 ? 7.016 25.922 10.289 1 98.44 101 SER B C 1
ATOM 1855 O O . SER B 1 101 ? 7.277 26.781 9.438 1 98.44 101 SER B O 1
ATOM 1857 N N . ALA B 1 102 ? 6.852 24.734 9.93 1 98.06 102 ALA B N 1
ATOM 1858 C CA . ALA B 1 102 ? 6.863 24.266 8.555 1 98.06 102 ALA B CA 1
ATOM 1859 C C . ALA B 1 102 ? 6.09 22.953 8.414 1 98.06 102 ALA B C 1
ATOM 1861 O O . ALA B 1 102 ? 5.855 22.25 9.406 1 98.06 102 ALA B O 1
ATOM 1862 N N . VAL B 1 103 ? 5.621 22.641 7.227 1 97.19 103 VAL B N 1
ATOM 1863 C CA . VAL B 1 103 ? 4.98 21.359 6.926 1 97.19 103 VAL B CA 1
ATOM 1864 C C . VAL B 1 103 ? 5.594 20.766 5.664 1 97.19 103 VAL B C 1
ATOM 1866 O O . VAL B 1 103 ? 5.824 21.469 4.68 1 97.19 103 VAL B O 1
ATOM 1869 N N . GLN B 1 104 ? 5.922 19.531 5.789 1 96.12 104 GLN B N 1
ATOM 1870 C CA . GLN B 1 104 ? 6.383 18.766 4.637 1 96.12 104 GLN B CA 1
ATOM 1871 C C . GLN B 1 104 ? 5.387 17.672 4.273 1 96.12 104 GLN B C 1
ATOM 1873 O O . GLN B 1 104 ? 4.82 17.016 5.156 1 96.12 104 GLN B O 1
ATOM 1878 N N . LEU B 1 105 ? 5.086 17.547 3.01 1 94.06 105 LEU B N 1
ATOM 1879 C CA . LEU B 1 105 ? 4.277 16.438 2.52 1 94.06 105 LEU B CA 1
ATOM 1880 C C . LEU B 1 105 ? 5.164 15.32 1.989 1 94.06 105 LEU B C 1
ATOM 1882 O O . LEU B 1 105 ? 6.02 15.555 1.135 1 94.06 105 LEU B O 1
ATOM 1886 N N . VAL B 1 106 ? 5.027 14.148 2.58 1 89.88 106 VAL B N 1
ATOM 1887 C CA . VAL B 1 106 ? 5.793 12.977 2.156 1 89.88 106 VAL B CA 1
ATOM 1888 C C . VAL B 1 106 ? 4.844 11.914 1.603 1 89.88 106 VAL B C 1
ATOM 1890 O O . VAL B 1 106 ? 3.873 11.539 2.26 1 89.88 106 VAL B O 1
ATOM 1893 N N . ARG B 1 107 ? 5.07 11.555 0.391 1 87.06 107 ARG B N 1
ATOM 1894 C CA . ARG B 1 107 ? 4.289 10.469 -0.194 1 87.06 107 ARG B CA 1
ATOM 1895 C C . ARG B 1 107 ? 4.961 9.117 0.046 1 87.06 107 ARG B C 1
ATOM 1897 O O . ARG B 1 107 ? 6.156 8.961 -0.215 1 87.06 107 ARG B O 1
ATOM 1904 N N . LYS B 1 108 ? 4.164 8.234 0.639 1 77.44 108 LYS B N 1
ATOM 1905 C CA . LYS B 1 108 ? 4.66 6.875 0.866 1 77.44 108 LYS B CA 1
ATOM 1906 C C . LYS B 1 108 ? 3.941 5.875 -0.032 1 77.44 108 LYS B C 1
ATOM 1908 O O . LYS B 1 108 ? 2.732 5.672 0.096 1 77.44 108 LYS B O 1
ATOM 1913 N N . LYS B 1 109 ? 4.617 5.504 -0.994 1 68.31 109 LYS B N 1
ATOM 1914 C CA . LYS B 1 109 ? 4.059 4.465 -1.854 1 68.31 109 LYS B CA 1
ATOM 1915 C C . LYS B 1 109 ? 4.16 3.094 -1.193 1 68.31 109 LYS B C 1
ATOM 1917 O O . LYS B 1 109 ? 5.223 2.711 -0.704 1 68.31 109 LYS B O 1
ATOM 1922 N N . LYS B 1 110 ? 2.893 2.6 -0.8 1 65.5 110 LYS B N 1
ATOM 1923 C CA . LYS B 1 110 ? 2.959 1.237 -0.28 1 65.5 110 LYS B CA 1
ATOM 1924 C C . LYS B 1 110 ? 3.119 0.225 -1.41 1 65.5 110 LYS B C 1
ATOM 1926 O O . LYS B 1 110 ? 2.705 0.48 -2.543 1 65.5 110 LYS B O 1
ATOM 1931 N N . ALA B 1 111 ? 3.934 -0.672 -1.297 1 66.25 111 ALA B N 1
ATOM 1932 C CA . ALA B 1 111 ? 4.156 -1.721 -2.289 1 66.25 111 ALA B CA 1
ATOM 1933 C C . ALA B 1 111 ? 2.848 -2.41 -2.662 1 66.25 111 ALA B C 1
ATOM 1935 O O . ALA B 1 111 ? 2.061 -2.779 -1.788 1 66.25 111 ALA B O 1
ATOM 1936 N N . SER B 1 112 ? 2.566 -2.404 -3.922 1 75.38 112 SER B N 1
ATOM 1937 C CA . SER B 1 112 ? 1.415 -3.119 -4.465 1 75.38 112 SER B CA 1
ATOM 1938 C C . SER B 1 112 ? 1.592 -4.629 -4.336 1 75.38 112 SER B C 1
ATOM 1940 O O . SER B 1 112 ? 2.697 -5.109 -4.078 1 75.38 112 SER B O 1
ATOM 1942 N N . GLN B 1 113 ? 0.492 -5.281 -4.211 1 86.12 113 GLN B N 1
ATOM 1943 C CA . GLN B 1 113 ? 0.495 -6.738 -4.102 1 86.12 113 GLN B CA 1
ATOM 1944 C C . GLN B 1 113 ? -0.15 -7.383 -5.324 1 86.12 113 GLN B C 1
ATOM 1946 O O . GLN B 1 113 ? -1.099 -6.836 -5.891 1 86.12 113 GLN B O 1
ATOM 1951 N N . VAL B 1 114 ? 0.521 -8.461 -5.824 1 91.81 114 VAL B N 1
ATOM 1952 C CA . VAL B 1 114 ? -0.146 -9.344 -6.781 1 91.81 114 VAL B CA 1
ATOM 1953 C C . VAL B 1 114 ? -0.597 -10.617 -6.082 1 91.81 114 VAL B C 1
ATOM 1955 O O . VAL B 1 114 ? 0.116 -11.156 -5.227 1 91.81 114 VAL B O 1
ATOM 1958 N N . VAL B 1 115 ? -1.806 -11.047 -6.34 1 94.31 115 VAL B N 1
ATOM 1959 C CA . VAL B 1 115 ? -2.322 -12.32 -5.859 1 94.31 115 VAL B CA 1
ATOM 1960 C C . VAL B 1 115 ? -2.473 -13.297 -7.027 1 94.31 115 VAL B C 1
ATOM 1962 O O . VAL B 1 115 ? -3.145 -12.984 -8.016 1 94.31 115 VAL B O 1
ATOM 1965 N N . LEU B 1 116 ? -1.791 -14.391 -6.926 1 97.81 116 LEU B N 1
ATOM 1966 C CA . LEU B 1 116 ? -2.045 -15.5 -7.832 1 97.81 116 LEU B CA 1
ATOM 1967 C C . LEU B 1 116 ? -3.129 -16.422 -7.277 1 97.81 116 LEU B C 1
ATOM 1969 O O . LEU B 1 116 ? -2.914 -17.109 -6.27 1 97.81 116 LEU B O 1
ATOM 1973 N N . LYS B 1 117 ? -4.258 -16.438 -7.906 1 98 117 LYS B N 1
ATOM 1974 C CA . LYS B 1 117 ? -5.34 -17.328 -7.52 1 98 117 LYS B CA 1
ATOM 1975 C C . LYS B 1 117 ? -5.277 -18.641 -8.305 1 98 117 LYS B C 1
ATOM 1977 O O . LYS B 1 117 ? -5.613 -18.672 -9.492 1 98 117 LYS B O 1
ATOM 1982 N N . LEU B 1 118 ? -4.891 -19.672 -7.625 1 98.56 118 LEU B N 1
ATOM 1983 C CA . LEU B 1 118 ? -4.809 -21 -8.227 1 98.56 118 LEU B CA 1
ATOM 1984 C C . LEU B 1 118 ? -6.129 -21.75 -8.07 1 98.56 118 LEU B C 1
ATOM 1986 O O . LEU B 1 118 ? -6.512 -22.109 -6.953 1 98.56 118 LEU B O 1
ATOM 1990 N N . ARG B 1 119 ? -6.762 -21.969 -9.133 1 98.56 119 ARG B N 1
ATOM 1991 C CA . ARG B 1 119 ? -7.996 -22.75 -9.055 1 98.56 119 ARG B CA 1
ATOM 1992 C C . ARG B 1 119 ? -7.699 -24.219 -8.789 1 98.56 119 ARG B C 1
ATOM 1994 O O . ARG B 1 119 ? -7.039 -24.891 -9.594 1 98.56 119 ARG B O 1
ATOM 2001 N N . LYS B 1 120 ? -8.25 -24.641 -7.656 1 98.5 120 LYS B N 1
ATOM 2002 C CA . LYS B 1 120 ? -8.078 -26.062 -7.324 1 98.5 120 LYS B CA 1
ATOM 2003 C C . LYS B 1 120 ? -8.797 -26.953 -8.328 1 98.5 120 LYS B C 1
ATOM 2005 O O . LYS B 1 120 ? -9.93 -26.672 -8.719 1 98.5 120 LYS B O 1
ATOM 2010 N N . GLN B 1 121 ? -8.164 -28 -8.758 1 98.44 121 GLN B N 1
ATOM 2011 C CA . GLN B 1 121 ? -8.852 -28.984 -9.578 1 98.44 121 GLN B CA 1
ATOM 2012 C C . GLN B 1 121 ? -9.914 -29.734 -8.766 1 98.44 121 GLN B C 1
ATOM 2014 O O . GLN B 1 121 ? -10.984 -30.062 -9.289 1 98.44 121 GLN B O 1
ATOM 2019 N N . ASP B 1 122 ? -9.562 -30.031 -7.562 1 98.06 122 ASP B N 1
ATOM 2020 C CA . ASP B 1 122 ? -10.492 -30.656 -6.621 1 98.06 122 ASP B CA 1
ATOM 2021 C C . ASP B 1 122 ? -10.703 -29.766 -5.395 1 98.06 122 ASP B C 1
ATOM 2023 O O . ASP B 1 122 ? -9.867 -29.734 -4.492 1 98.06 122 ASP B O 1
ATOM 2027 N N . ASP B 1 123 ? -11.766 -29.125 -5.344 1 96.25 123 ASP B N 1
ATOM 2028 C CA . ASP B 1 123 ? -11.992 -28.141 -4.289 1 96.25 123 ASP B CA 1
ATOM 2029 C C . ASP B 1 123 ? -12.406 -28.812 -2.984 1 96.25 123 ASP B C 1
ATOM 2031 O O . ASP B 1 123 ? -12.547 -28.156 -1.95 1 96.25 123 ASP B O 1
ATOM 2035 N N . SER B 1 124 ? -12.609 -30.094 -2.977 1 97.25 124 SER B N 1
ATOM 2036 C CA . SER B 1 124 ? -12.977 -30.812 -1.766 1 97.25 124 SER B CA 1
ATOM 2037 C C . SER B 1 124 ? -11.742 -31.141 -0.923 1 97.25 124 SER B C 1
ATOM 2039 O O . SER B 1 124 ? -11.867 -31.531 0.243 1 97.25 124 SER B O 1
ATOM 2041 N N . VAL B 1 125 ? -10.586 -31.031 -1.495 1 96.75 125 VAL B N 1
ATOM 2042 C CA . VAL B 1 125 ? -9.352 -31.422 -0.814 1 96.75 125 VAL B CA 1
ATOM 2043 C C . VAL B 1 125 ? -8.648 -30.172 -0.271 1 96.75 125 VAL B C 1
ATOM 2045 O O . VAL B 1 125 ? -8.273 -29.281 -1.035 1 96.75 125 VAL B O 1
ATOM 2048 N N . PRO B 1 126 ? -8.445 -30.078 1.007 1 97.19 126 PRO B N 1
ATOM 2049 C CA . PRO B 1 126 ? -7.695 -28.953 1.574 1 97.19 126 PRO B CA 1
ATOM 2050 C C . PRO B 1 126 ? -6.195 -29.047 1.31 1 97.19 126 PRO B C 1
ATOM 2052 O O . PRO B 1 126 ? -5.664 -30.156 1.139 1 97.19 126 PRO B O 1
ATOM 2055 N N . TRP B 1 127 ? -5.598 -27.875 1.293 1 97.94 127 TRP B N 1
ATOM 2056 C CA . TRP B 1 127 ? -4.148 -27.828 1.14 1 97.94 127 TRP B CA 1
ATOM 2057 C C . TRP B 1 127 ? -3.467 -27.609 2.486 1 97.94 127 TRP B C 1
ATOM 2059 O O . TRP B 1 127 ? -3.523 -26.516 3.049 1 97.94 127 TRP B O 1
ATOM 2069 N N . SER B 1 128 ? -2.738 -28.656 2.961 1 96.62 128 SER B N 1
ATOM 2070 C CA . SER B 1 128 ? -2.008 -28.547 4.219 1 96.62 128 SER B CA 1
ATOM 2071 C C . SER B 1 128 ? -0.671 -27.844 4.027 1 96.62 128 SER B C 1
ATOM 2073 O O . SER B 1 128 ? -0.064 -27.375 4.992 1 96.62 128 SER B O 1
ATOM 2075 N N . SER B 1 129 ? -0.157 -27.797 2.797 1 97.25 129 SER B N 1
ATOM 2076 C CA . SER B 1 129 ? 1.045 -27.078 2.365 1 97.25 129 SER B CA 1
ATOM 2077 C C . SER B 1 129 ? 0.927 -26.625 0.916 1 97.25 129 SER B C 1
ATOM 2079 O O . SER B 1 129 ? 0.091 -27.141 0.165 1 97.25 129 SER B O 1
ATOM 2081 N N . LEU B 1 130 ? 1.678 -25.625 0.528 1 97.69 130 LEU B N 1
ATOM 2082 C CA . LEU B 1 130 ? 1.67 -25.172 -0.856 1 97.69 130 LEU B CA 1
ATOM 2083 C C . LEU B 1 130 ? 2.338 -26.188 -1.772 1 97.69 130 LEU B C 1
ATOM 2085 O O . LEU B 1 130 ? 1.831 -26.484 -2.857 1 97.69 130 LEU B O 1
ATOM 2089 N N . ILE B 1 131 ? 3.502 -26.703 -1.251 1 96.19 131 ILE B N 1
ATOM 2090 C CA . ILE B 1 131 ? 4.305 -27.625 -2.053 1 96.19 131 ILE B CA 1
ATOM 2091 C C . ILE B 1 131 ? 4.199 -29.031 -1.478 1 96.19 131 ILE B C 1
ATOM 2093 O O . ILE B 1 131 ? 3.996 -29.203 -0.274 1 96.19 131 ILE B O 1
ATOM 2097 N N . SER B 1 132 ? 4.363 -30.031 -2.365 1 93.75 132 SER B N 1
ATOM 2098 C CA . SER B 1 132 ? 4.352 -31.438 -1.955 1 93.75 132 SER B CA 1
ATOM 2099 C C . SER B 1 132 ? 5.652 -31.812 -1.254 1 93.75 132 SER B C 1
ATOM 2101 O O . SER B 1 132 ? 6.734 -31.391 -1.669 1 93.75 132 SER B O 1
ATOM 2103 N N . VAL B 1 133 ? 5.984 -31.5 -0.013 1 75.94 133 VAL B N 1
ATOM 2104 C CA . VAL B 1 133 ? 7.223 -31.906 0.646 1 75.94 133 VAL B CA 1
ATOM 2105 C C . VAL B 1 133 ? 7.52 -33.375 0.327 1 75.94 133 VAL B C 1
ATOM 2107 O O . VAL B 1 133 ? 6.625 -34.219 0.381 1 75.94 133 VAL B O 1
ATOM 2110 N N . ALA B 1 134 ? 8.547 -33.625 -0.745 1 53.47 134 ALA B N 1
ATOM 2111 C CA . ALA B 1 134 ? 9.008 -35 -0.941 1 53.47 134 ALA B CA 1
ATOM 2112 C C . ALA B 1 134 ? 9.375 -35.625 0.389 1 53.47 134 ALA B C 1
ATOM 2114 O O . ALA B 1 134 ? 9.797 -34.938 1.325 1 53.47 134 ALA B O 1
#

Radius of gyration: 29.74 Å; Cα contacts (8 Å, |Δi|>4): 447; chains: 2; bounding box: 109×80×56 Å

Solvent-accessible surface area (backbone atoms only — not comparable to full-atom values): 16253 Å² total; per-residue (Å²): 135,85,85,79,79,78,76,81,75,80,80,76,83,75,83,72,82,76,74,82,79,77,84,66,77,75,68,72,80,64,68,72,62,77,66,93,37,49,73,60,78,71,64,50,70,48,72,52,69,56,30,37,37,37,41,38,63,39,80,58,51,70,73,47,50,73,89,32,50,45,77,49,73,52,50,36,31,42,36,40,37,36,50,47,95,88,38,43,36,34,37,76,46,68,48,30,56,59,50,34,73,48,76,43,84,43,79,42,79,47,54,12,33,42,34,40,36,31,28,41,61,54,51,86,59,81,66,95,47,72,47,49,79,129,134,86,82,79,77,79,75,82,76,78,79,77,81,74,83,72,83,76,73,80,80,75,84,66,77,73,69,70,80,63,66,72,63,76,65,92,36,47,72,59,78,70,65,47,70,50,70,52,69,57,30,36,38,36,41,37,64,39,80,56,51,70,74,47,51,74,90,33,51,46,77,50,72,53,48,35,31,42,36,40,36,36,51,46,95,88,38,43,36,33,37,74,48,69,48,30,54,59,51,33,73,49,76,43,84,42,80,42,80,47,56,12,32,40,33,41,37,30,27,40,62,54,51,87,60,81,64,93,48,71,46,49,80,129

Nearest PDB structures (foldseek):
  1x5m-assembly1_A  TM=9.054E-01  e=1.928E-03  Homo sapiens
  3jcs-assembly1_k  TM=6.686E-01  e=9.702E-01  Leishmania donovani
  7ljc-assembly1_A  TM=5.809E-01  e=2.112E+00  Homo sapiens
  8fwg-assembly1_W3  TM=3.255E-01  e=3.617E+00  Agrobacterium phage Milano
  3l7t-assembly2_C  TM=3.758E-01  e=5.837E+00  Streptococcus mutans